Protein AF-A0A8E2F0A9-F1 (afdb_monomer)

Secondary structure (DSSP, 8-state):
--S--SHHHHHHHHHHTSS-HHHHHHHHHHHHHHHT-STTEEEEEEE-SBTTTBSS--EEEEEEEEETTTTEEEEEEEEEEE-TT--HHHHHHHHHHHHHHHHHHHHHHTBSEEEEEEEETTEEEEEEEETTEEEESSSSSSSS-GGGPEETTSGGGHHHHHHHHHHHHS---B--SSS------------------------------S-------EEETTTTEEEEEETTEEEEEEE-

Organism: NCBI:txid574774

Foldseek 3Di:
DFLQDDPVLVVLLVQLLDQDQVSLLVSVQVSCCVLVVDPQKDKDAFAALDCPPCRPDTFRIFIWGQDPPPRDIDTLETEHEEGQPQDLVSQVVRVVVRLVSFVVNCVPPQWQWHKYWYYYRQWIWIFICGPSFTATQFADGDGSDPNRTHGNGDPSVVSVSVRSVVSVQDGTDHPPPDDDPPDGDDDDDDDDDDDDDDDDDDDDDDDDDADDPPNGWDADPVQCWIFDDDPRDRDDTDHD

pLDDT: mean 80.16, std 22.56, range [23.67, 98.56]

Structure (mmCIF, N/CA/C/O backbone):
data_AF-A0A8E2F0A9-F1
#
_entry.id   AF-A0A8E2F0A9-F1
#
loop_
_atom_site.group_PDB
_atom_site.id
_atom_site.type_symbol
_atom_site.label_atom_id
_atom_site.label_alt_id
_atom_site.label_comp_id
_atom_site.label_asym_id
_atom_site.label_entity_id
_atom_site.label_seq_id
_atom_site.pdbx_PDB_ins_code
_atom_site.Cartn_x
_atom_site.Cartn_y
_atom_site.Cartn_z
_atom_site.occupancy
_atom_site.B_iso_or_equiv
_atom_site.auth_seq_id
_atom_site.auth_comp_id
_atom_site.auth_asym_id
_atom_site.auth_atom_id
_atom_site.pdbx_PDB_model_num
ATOM 1 N N . MET A 1 1 ? -5.415 -0.088 -17.148 1.00 87.38 1 MET A N 1
ATOM 2 C CA . MET A 1 1 ? -5.134 1.349 -17.403 1.00 87.38 1 MET A CA 1
ATOM 3 C C . MET A 1 1 ? -3.904 1.734 -16.588 1.00 87.38 1 MET A C 1
ATOM 5 O O . MET A 1 1 ? -3.782 1.223 -15.485 1.00 87.38 1 MET A O 1
ATOM 9 N N . SER A 1 2 ? -2.996 2.554 -17.127 1.00 95.62 2 SER A N 1
ATOM 10 C CA . SER A 1 2 ? -1.796 3.024 -16.405 1.00 95.62 2 SER A CA 1
ATOM 11 C C . SER A 1 2 ? -2.174 3.998 -15.276 1.00 95.62 2 SER A C 1
ATOM 13 O O . SER A 1 2 ? -3.157 4.727 -15.413 1.00 95.62 2 SER A O 1
ATOM 15 N N . LEU A 1 3 ? -1.397 4.039 -14.184 1.00 96.75 3 LEU A N 1
ATOM 16 C CA . LEU A 1 3 ? -1.522 5.081 -13.146 1.00 96.75 3 LEU A CA 1
ATOM 17 C C . LEU A 1 3 ? -0.874 6.409 -13.583 1.00 96.75 3 LEU A C 1
ATOM 19 O O . LEU A 1 3 ? -1.100 7.454 -12.961 1.00 96.75 3 LEU A O 1
ATOM 23 N N . ILE A 1 4 ? -0.072 6.372 -14.650 1.00 97.25 4 ILE A N 1
ATOM 24 C CA . ILE A 1 4 ? 0.665 7.501 -15.215 1.00 97.25 4 ILE A CA 1
ATOM 25 C C . ILE A 1 4 ? -0.212 8.187 -16.265 1.00 97.25 4 ILE A C 1
ATOM 27 O O . ILE A 1 4 ? -0.181 7.858 -17.446 1.00 97.25 4 ILE A O 1
ATOM 31 N N . THR A 1 5 ? -1.058 9.111 -15.813 1.00 95.94 5 THR A N 1
ATOM 32 C CA . THR A 1 5 ? -2.088 9.747 -16.655 1.00 95.94 5 THR A CA 1
ATOM 33 C C . THR A 1 5 ? -1.828 11.222 -16.956 1.00 95.94 5 THR A C 1
ATOM 35 O O . THR A 1 5 ? -2.617 11.843 -17.660 1.00 95.94 5 THR A O 1
ATOM 38 N N . ASP A 1 6 ? -0.765 11.808 -16.402 1.00 95.50 6 ASP A N 1
ATOM 39 C CA . ASP A 1 6 ? -0.405 13.215 -16.591 1.00 95.50 6 ASP A CA 1
ATOM 40 C C . ASP A 1 6 ? 1.122 13.413 -16.592 1.00 95.50 6 ASP A C 1
ATOM 42 O O . ASP A 1 6 ? 1.888 12.519 -16.218 1.00 95.50 6 ASP A O 1
ATOM 46 N N . ASN A 1 7 ? 1.565 14.598 -17.024 1.00 97.12 7 ASN A N 1
ATOM 47 C CA . ASN A 1 7 ? 2.987 14.918 -17.181 1.00 97.12 7 ASN A CA 1
ATOM 48 C C . ASN A 1 7 ? 3.763 14.876 -15.858 1.00 97.12 7 ASN A C 1
ATOM 50 O O . ASN A 1 7 ? 4.930 14.489 -15.855 1.00 97.12 7 ASN A O 1
ATOM 54 N N . LEU A 1 8 ? 3.135 15.249 -14.739 1.00 96.31 8 LEU A N 1
ATOM 55 C CA . LEU A 1 8 ? 3.800 15.250 -13.437 1.00 96.31 8 LEU A CA 1
ATOM 56 C C . LEU A 1 8 ? 4.025 13.815 -12.948 1.00 96.31 8 LEU A C 1
ATOM 58 O O . LEU A 1 8 ? 5.127 13.479 -12.519 1.00 96.31 8 LEU A O 1
ATOM 62 N N . ARG A 1 9 ? 3.030 12.932 -13.091 1.00 96.50 9 ARG A N 1
ATOM 63 C CA . ARG A 1 9 ? 3.202 11.498 -12.802 1.00 96.50 9 ARG A CA 1
ATOM 64 C C . ARG A 1 9 ? 4.246 10.861 -13.701 1.00 96.50 9 ARG A C 1
ATOM 66 O O . ARG A 1 9 ? 5.008 10.030 -13.220 1.00 96.50 9 ARG A O 1
ATOM 73 N N . GLN A 1 10 ? 4.301 11.248 -14.976 1.00 97.31 10 GLN A N 1
ATOM 74 C CA . GLN A 1 10 ? 5.319 10.743 -15.896 1.00 97.31 10 GLN A CA 1
ATOM 75 C C . GLN A 1 10 ? 6.723 11.170 -15.461 1.00 97.31 10 GLN A C 1
ATOM 77 O O . GLN A 1 10 ? 7.636 10.346 -15.467 1.00 97.31 10 GLN A O 1
ATOM 82 N N . GLN A 1 11 ? 6.895 12.428 -15.047 1.00 96.56 11 GLN A N 1
ATOM 83 C CA . GLN A 1 11 ? 8.168 12.916 -14.525 1.00 96.56 11 GLN A CA 1
ATOM 84 C C . GLN A 1 11 ? 8.584 12.146 -13.263 1.00 96.56 11 GLN A C 1
ATOM 86 O O . GLN A 1 11 ? 9.683 11.597 -13.226 1.00 96.56 11 GLN A O 1
ATOM 91 N N . LEU A 1 12 ? 7.695 12.038 -12.270 1.00 96.62 12 LEU A N 1
ATOM 92 C CA . LEU A 1 12 ? 7.980 11.322 -11.020 1.00 96.62 12 LEU A CA 1
ATOM 93 C C . LEU A 1 12 ? 8.244 9.829 -11.250 1.00 96.62 12 LEU A C 1
ATOM 95 O O . LEU A 1 12 ? 9.105 9.252 -10.593 1.00 96.62 12 LEU A O 1
ATOM 99 N N . TYR A 1 13 ? 7.542 9.201 -12.197 1.00 96.94 13 TYR A N 1
ATOM 100 C CA . TYR A 1 13 ? 7.817 7.824 -12.602 1.00 96.94 13 TYR A CA 1
ATOM 101 C C . TYR A 1 13 ? 9.230 7.697 -13.178 1.00 96.94 13 TYR A C 1
ATOM 103 O O . TYR A 1 13 ? 9.984 6.830 -12.750 1.00 96.94 13 TYR A O 1
ATOM 111 N N . ASN A 1 14 ? 9.622 8.585 -14.096 1.00 95.38 14 ASN A N 1
ATOM 112 C CA . ASN A 1 14 ? 10.963 8.569 -14.687 1.00 95.38 14 ASN A CA 1
ATOM 113 C C . ASN A 1 14 ? 12.060 8.759 -13.625 1.00 95.38 14 ASN A C 1
ATOM 115 O O . ASN A 1 14 ? 13.096 8.099 -13.689 1.00 95.38 14 ASN A O 1
ATOM 119 N N . GLU A 1 15 ? 11.823 9.615 -12.627 1.00 94.12 15 GLU A N 1
ATOM 120 C CA . GLU A 1 15 ? 12.715 9.776 -11.473 1.00 94.12 15 GLU A CA 1
ATOM 121 C C . GLU A 1 15 ? 12.756 8.503 -10.611 1.00 94.12 15 GLU A C 1
ATOM 123 O O . GLU A 1 15 ? 13.834 8.058 -10.220 1.00 94.12 15 GLU A O 1
ATOM 128 N N . ALA A 1 16 ? 11.612 7.868 -10.354 1.00 93.50 16 ALA A N 1
ATOM 129 C CA . ALA A 1 16 ? 11.508 6.644 -9.556 1.00 93.50 16 ALA A CA 1
ATOM 130 C C . ALA A 1 16 ? 12.099 5.396 -10.229 1.00 93.50 16 ALA A C 1
ATOM 132 O O . ALA A 1 16 ? 12.475 4.457 -9.527 1.00 93.50 16 ALA A O 1
ATOM 133 N N . VAL A 1 17 ? 12.211 5.382 -11.561 1.00 91.94 17 VAL A N 1
ATOM 134 C CA . VAL A 1 17 ? 12.948 4.345 -12.308 1.00 91.94 17 VAL A CA 1
ATOM 135 C C . VAL A 1 17 ? 14.456 4.402 -12.009 1.00 91.94 17 VAL A C 1
ATOM 137 O O . VAL A 1 17 ? 15.158 3.406 -12.198 1.00 91.94 17 VAL A O 1
ATOM 140 N N . SER A 1 18 ? 14.969 5.527 -11.493 1.00 82.56 18 SER A N 1
ATOM 141 C CA . SER A 1 18 ? 16.355 5.624 -11.022 1.00 82.56 18 SER A CA 1
ATOM 142 C C . SER A 1 18 ? 16.635 4.725 -9.800 1.00 82.56 18 SER A C 1
ATOM 144 O O . SER A 1 18 ? 15.743 4.116 -9.210 1.00 82.56 18 SER A O 1
ATOM 146 N N . ASN A 1 19 ? 17.905 4.631 -9.392 1.00 75.00 19 ASN A N 1
ATOM 147 C CA . ASN A 1 19 ? 18.343 3.738 -8.307 1.00 75.00 19 ASN A CA 1
ATOM 148 C C . ASN A 1 19 ? 18.088 4.294 -6.895 1.00 75.00 19 ASN A C 1
ATOM 150 O O . ASN A 1 19 ? 18.536 3.692 -5.915 1.00 75.00 19 ASN A O 1
ATOM 154 N N . TYR A 1 20 ? 17.418 5.439 -6.771 1.00 84.81 20 TYR A N 1
ATOM 155 C CA . TYR A 1 20 ? 17.256 6.122 -5.496 1.00 84.81 20 TYR A CA 1
ATOM 156 C C . TYR A 1 20 ? 15.913 5.807 -4.837 1.00 84.81 20 TYR A C 1
ATOM 158 O O . TYR A 1 20 ? 14.850 6.118 -5.364 1.00 84.81 20 TYR A O 1
ATOM 166 N N . GLU A 1 21 ? 15.967 5.261 -3.624 1.00 85.19 21 GLU A N 1
ATOM 167 C CA . GLU A 1 21 ? 14.782 4.905 -2.832 1.00 85.19 21 GLU A CA 1
ATOM 168 C C . GLU A 1 21 ? 13.857 6.101 -2.565 1.00 85.19 21 GLU A C 1
ATOM 170 O O . GLU A 1 21 ? 12.638 5.996 -2.689 1.00 85.19 21 GLU A O 1
ATOM 175 N N . HIS A 1 22 ? 14.435 7.275 -2.287 1.00 88.75 22 HIS A N 1
ATOM 176 C CA . HIS A 1 22 ? 13.663 8.494 -2.047 1.00 88.75 22 HIS A CA 1
ATOM 177 C C . HIS A 1 22 ? 12.851 8.937 -3.273 1.00 88.75 22 HIS A C 1
ATOM 179 O O . HIS A 1 22 ? 11.792 9.548 -3.110 1.00 88.75 22 HIS A O 1
ATOM 185 N N . ALA A 1 23 ? 13.313 8.626 -4.490 1.00 92.69 23 ALA A N 1
ATOM 186 C CA . ALA A 1 23 ? 12.583 8.933 -5.715 1.00 92.69 23 ALA A CA 1
ATOM 187 C C . ALA A 1 23 ? 11.348 8.029 -5.843 1.00 92.69 23 ALA A C 1
ATOM 189 O O . ALA A 1 23 ? 10.244 8.522 -6.075 1.00 92.69 23 ALA A O 1
ATOM 190 N N . SER A 1 24 ? 11.501 6.727 -5.575 1.00 93.62 24 SER A N 1
ATOM 191 C CA . SER A 1 24 ? 10.379 5.780 -5.523 1.00 93.62 24 SER A CA 1
ATOM 192 C C . SER A 1 24 ? 9.357 6.162 -4.445 1.00 93.62 24 SER A C 1
ATOM 194 O O . SER A 1 24 ? 8.158 6.206 -4.721 1.00 93.62 24 SER A O 1
ATOM 196 N N . LEU A 1 25 ? 9.814 6.529 -3.243 1.00 94.25 25 LEU A N 1
ATOM 197 C CA . LEU A 1 25 ? 8.940 7.002 -2.163 1.00 94.25 25 LEU A CA 1
ATOM 198 C C . LEU A 1 25 ? 8.181 8.279 -2.540 1.00 94.25 25 LEU A C 1
ATOM 200 O O . LEU A 1 25 ? 6.991 8.398 -2.241 1.00 94.25 25 LEU A O 1
ATOM 204 N N . SER A 1 26 ? 8.844 9.232 -3.200 1.00 94.75 26 SER A N 1
ATOM 205 C CA . SER A 1 26 ? 8.216 10.484 -3.642 1.00 94.75 26 SER A CA 1
ATOM 206 C C . SER A 1 26 ? 7.141 10.228 -4.698 1.00 94.75 26 SER A C 1
ATOM 208 O O . SER A 1 26 ? 6.040 10.775 -4.600 1.00 94.75 26 SER A O 1
ATOM 210 N N . PHE A 1 27 ? 7.423 9.337 -5.653 1.00 96.88 27 PHE A N 1
ATOM 211 C CA . PHE A 1 27 ? 6.452 8.883 -6.645 1.00 96.88 27 PHE A CA 1
ATOM 212 C C . PHE A 1 27 ? 5.213 8.261 -5.986 1.00 96.88 27 PHE A C 1
ATOM 214 O O . PHE A 1 27 ? 4.099 8.729 -6.225 1.00 96.88 27 PHE A O 1
ATOM 221 N N . TRP A 1 28 ? 5.385 7.274 -5.101 1.00 97.50 28 TRP A N 1
ATOM 222 C CA . TRP A 1 28 ? 4.249 6.624 -4.436 1.00 97.50 28 TRP A CA 1
ATOM 223 C C . TRP A 1 28 ? 3.480 7.561 -3.508 1.00 97.50 28 TRP A C 1
ATOM 225 O O . TRP A 1 28 ? 2.252 7.546 -3.517 1.00 97.50 28 TRP A O 1
ATOM 235 N N . THR A 1 29 ? 4.172 8.450 -2.792 1.00 97.00 29 THR A N 1
ATOM 236 C CA . THR A 1 29 ? 3.530 9.501 -1.984 1.00 97.00 29 THR A CA 1
ATOM 237 C C . THR A 1 29 ? 2.605 10.367 -2.843 1.00 97.00 29 THR A C 1
ATOM 239 O O . THR A 1 29 ? 1.473 10.657 -2.448 1.00 97.00 29 THR A O 1
ATOM 242 N N . TYR A 1 30 ? 3.052 10.755 -4.042 1.00 97.06 30 TYR A N 1
ATOM 243 C CA . TYR A 1 30 ? 2.222 11.517 -4.971 1.00 97.06 30 TYR A CA 1
ATOM 244 C C . TYR A 1 30 ? 1.029 10.701 -5.486 1.00 97.06 30 TYR A C 1
ATOM 246 O O . TYR A 1 30 ? -0.091 11.212 -5.512 1.00 97.06 30 TYR A O 1
ATOM 254 N N . ILE A 1 31 ? 1.236 9.429 -5.844 1.00 98.00 31 ILE A N 1
ATOM 255 C CA . ILE A 1 31 ? 0.144 8.531 -6.250 1.00 98.00 31 ILE A CA 1
ATOM 256 C C . ILE A 1 31 ? -0.909 8.422 -5.139 1.00 98.00 31 ILE A C 1
ATOM 258 O O . ILE A 1 31 ? -2.096 8.586 -5.418 1.00 98.00 31 ILE A O 1
ATOM 262 N N . PHE A 1 32 ? -0.518 8.237 -3.877 1.00 97.94 32 PHE A N 1
ATOM 263 C CA . PHE A 1 32 ? -1.483 8.182 -2.775 1.00 97.94 32 PHE A CA 1
ATOM 264 C C . PHE A 1 32 ? -2.248 9.491 -2.608 1.00 97.94 32 PHE A C 1
ATOM 266 O O . PHE A 1 32 ? -3.467 9.462 -2.471 1.00 97.94 32 PHE A O 1
ATOM 273 N N . LYS A 1 33 ? -1.573 10.639 -2.718 1.00 96.25 33 LYS A N 1
ATOM 274 C CA . LYS A 1 33 ? -2.238 11.950 -2.679 1.00 96.25 33 LYS A CA 1
ATOM 275 C C . LYS A 1 33 ? -3.317 12.098 -3.759 1.00 96.25 33 LYS A C 1
ATOM 277 O O . LYS A 1 33 ? -4.333 12.742 -3.524 1.00 96.25 33 LYS A O 1
ATOM 282 N N . VAL A 1 34 ? -3.095 11.529 -4.942 1.00 96.31 34 VAL A N 1
ATOM 283 C CA . VAL A 1 34 ? -4.069 11.551 -6.041 1.00 96.31 34 VAL A CA 1
ATOM 284 C C . VAL A 1 34 ? -5.244 10.610 -5.774 1.00 96.31 34 VAL A C 1
ATOM 286 O O . VAL A 1 34 ? -6.390 10.995 -5.983 1.00 96.31 34 VAL A O 1
ATOM 289 N N . TYR A 1 35 ? -4.978 9.368 -5.368 1.00 96.88 35 TYR A N 1
ATOM 290 C CA . TYR A 1 35 ? -6.018 8.334 -5.260 1.00 96.88 35 TYR A CA 1
ATOM 291 C C . TYR A 1 35 ? -6.829 8.403 -3.957 1.00 96.88 35 TYR A C 1
ATOM 293 O O . TYR A 1 35 ? -7.969 7.927 -3.921 1.00 96.88 35 TYR A O 1
ATOM 301 N N . PHE A 1 36 ? -6.260 9.033 -2.930 1.00 97.06 36 PHE A N 1
ATOM 302 C CA . PHE A 1 36 ? -6.875 9.340 -1.639 1.00 97.06 36 PHE A CA 1
ATOM 303 C C . PHE A 1 36 ? -6.961 10.865 -1.456 1.00 97.06 36 PHE A C 1
ATOM 305 O O . PHE A 1 36 ? -6.477 11.422 -0.474 1.00 97.06 36 PHE A O 1
ATOM 312 N N . SER A 1 37 ? -7.501 11.552 -2.466 1.00 96.62 37 SER A N 1
ATOM 313 C CA . SER A 1 37 ? -7.583 13.019 -2.515 1.00 96.62 37 SER A CA 1
ATOM 314 C C . SER A 1 37 ? -8.713 13.615 -1.672 1.00 96.62 37 SER A C 1
ATOM 316 O O . SER A 1 37 ? -8.780 14.833 -1.497 1.00 96.62 37 SER A O 1
ATOM 318 N N . GLU A 1 38 ? -9.645 12.782 -1.210 1.00 96.00 38 GLU A N 1
ATOM 319 C CA . GLU A 1 38 ? -10.770 13.220 -0.398 1.00 96.00 38 GLU A CA 1
ATOM 320 C C . GLU A 1 38 ? -10.267 13.798 0.936 1.00 96.00 38 GLU A C 1
ATOM 322 O O . GLU A 1 38 ? -9.314 13.301 1.529 1.00 96.00 38 GLU A O 1
ATOM 327 N N . THR A 1 39 ? -10.915 14.853 1.436 1.00 93.44 39 THR A N 1
ATOM 328 C CA . THR A 1 39 ? -10.411 15.663 2.566 1.00 93.44 39 THR A CA 1
ATOM 329 C C . THR A 1 39 ? -10.316 14.920 3.898 1.00 93.44 39 THR A C 1
ATOM 331 O O . THR A 1 39 ? -9.682 15.410 4.829 1.00 93.44 39 THR A O 1
ATOM 334 N N . TYR A 1 40 ? -10.959 13.759 4.002 1.00 94.00 40 TYR A N 1
ATOM 335 C CA . TYR A 1 40 ? -10.917 12.899 5.178 1.00 94.00 40 TYR A CA 1
ATOM 336 C C . TYR A 1 40 ? -9.820 11.833 5.097 1.00 94.00 40 TYR A C 1
ATOM 338 O O . TYR A 1 40 ? -9.623 11.130 6.086 1.00 94.00 40 TYR A O 1
ATOM 346 N N . PHE A 1 41 ? -9.099 11.722 3.975 1.00 96.94 41 PHE A N 1
ATOM 347 C CA . PHE A 1 41 ? -7.883 10.925 3.863 1.00 96.94 41 PHE A CA 1
ATOM 348 C C . PHE A 1 41 ? -6.637 11.797 3.983 1.00 96.94 41 PHE A C 1
ATOM 350 O O . PHE A 1 41 ? -6.606 12.953 3.563 1.00 96.94 41 PHE A O 1
ATOM 357 N N . PHE A 1 42 ? -5.573 11.222 4.534 1.00 95.50 42 PHE A N 1
ATOM 358 C CA . PHE A 1 42 ? -4.254 11.841 4.527 1.00 95.50 42 PHE A CA 1
ATOM 359 C C . PHE A 1 42 ? -3.152 10.790 4.629 1.00 95.50 42 PHE A C 1
ATOM 361 O O . PHE A 1 42 ? -3.380 9.668 5.079 1.00 95.50 42 PHE A O 1
ATOM 368 N N . TYR A 1 43 ? -1.952 11.158 4.188 1.00 96.25 43 TYR A N 1
ATOM 369 C CA . TYR A 1 43 ? -0.785 10.287 4.175 1.00 96.25 43 TYR A CA 1
ATOM 370 C C . TYR A 1 43 ? 0.260 10.798 5.167 1.00 96.25 43 TYR A C 1
ATOM 372 O O . TYR A 1 43 ? 0.769 11.909 5.010 1.00 96.25 43 TYR A O 1
ATOM 380 N N . ASP A 1 44 ? 0.582 9.979 6.166 1.00 94.94 44 ASP A N 1
ATOM 381 C CA . ASP A 1 44 ? 1.645 10.248 7.134 1.00 94.94 44 ASP A CA 1
ATOM 382 C C . ASP A 1 44 ? 2.876 9.404 6.782 1.00 94.94 44 ASP A C 1
ATOM 384 O O . ASP A 1 44 ? 2.759 8.204 6.538 1.00 94.94 44 ASP A O 1
ATOM 388 N N . ARG A 1 45 ? 4.066 10.005 6.814 1.00 94.25 45 ARG A N 1
ATOM 389 C CA . ARG A 1 45 ? 5.343 9.284 6.696 1.00 94.25 45 ARG A CA 1
ATOM 390 C C . ARG A 1 45 ? 5.965 9.049 8.060 1.00 94.25 45 ARG A C 1
ATOM 392 O O . ARG A 1 45 ? 5.776 9.869 8.960 1.00 94.25 45 ARG A O 1
ATOM 399 N N . GLU A 1 46 ? 6.737 7.969 8.172 1.00 91.50 46 GLU A N 1
ATOM 400 C CA . GLU A 1 46 ? 7.633 7.721 9.309 1.00 91.50 46 GLU A CA 1
ATOM 401 C C . GLU A 1 46 ? 6.892 7.813 10.652 1.00 91.50 46 GLU A C 1
ATOM 403 O O . GLU A 1 46 ? 7.288 8.519 11.586 1.00 91.50 46 GLU A O 1
ATOM 408 N N . LYS A 1 47 ? 5.769 7.095 10.743 1.00 91.62 47 LYS A N 1
ATOM 409 C CA . LYS A 1 47 ? 4.974 6.942 11.967 1.00 91.62 47 LYS A CA 1
ATOM 410 C C . LYS A 1 47 ? 5.065 5.513 12.492 1.00 91.62 47 LYS A C 1
ATOM 412 O O . LYS A 1 47 ? 5.321 4.603 11.705 1.00 91.62 47 LYS A O 1
ATOM 417 N N . PRO A 1 48 ? 4.891 5.295 13.803 1.00 86.94 48 PRO A N 1
ATOM 418 C CA . PRO A 1 48 ? 4.779 3.943 14.321 1.00 86.94 48 PRO A CA 1
ATOM 419 C C . PRO A 1 48 ? 3.486 3.281 13.858 1.00 86.94 48 PRO A C 1
ATOM 421 O O . PRO A 1 48 ? 2.457 3.943 13.709 1.00 86.94 48 PRO A O 1
ATOM 424 N N . ALA A 1 49 ? 3.536 1.960 13.676 1.00 81.69 49 ALA A N 1
ATOM 425 C CA . ALA A 1 49 ? 2.343 1.159 13.405 1.00 81.69 49 ALA A CA 1
ATOM 426 C C . ALA A 1 49 ? 1.382 1.153 14.610 1.00 81.69 49 ALA A C 1
ATOM 428 O O . ALA A 1 49 ? 0.164 1.111 14.444 1.00 81.69 49 ALA A O 1
ATOM 429 N N . SER A 1 50 ? 1.922 1.250 15.829 1.00 85.06 50 SER A N 1
ATOM 430 C CA . SER A 1 50 ? 1.172 1.497 17.061 1.00 85.06 50 SER A CA 1
ATOM 431 C C . SER A 1 50 ? 2.017 2.325 18.026 1.00 85.06 50 SER A C 1
ATOM 433 O O . SER A 1 50 ? 3.092 1.897 18.424 1.00 85.06 50 SER A O 1
ATOM 435 N N . GLU A 1 51 ? 1.503 3.479 18.455 1.00 82.25 51 GLU A N 1
ATOM 436 C CA . GLU A 1 51 ? 2.149 4.320 19.479 1.00 82.25 51 GLU A CA 1
ATO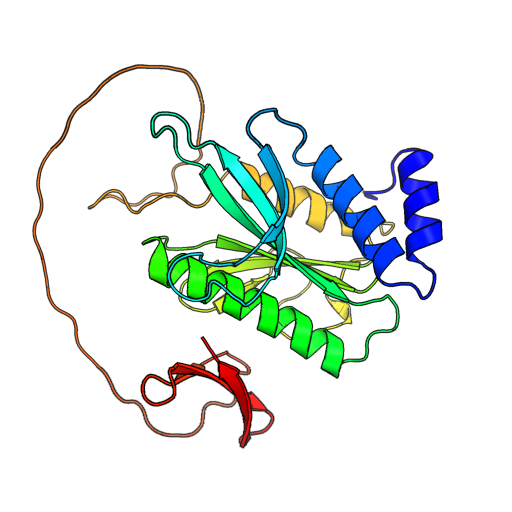M 437 C C . GLU A 1 51 ? 2.231 3.619 20.849 1.00 82.25 51 GLU A C 1
ATOM 439 O O . GLU A 1 51 ? 3.028 4.004 21.698 1.00 82.25 51 GLU A O 1
ATOM 444 N N . GLN A 1 52 ? 1.381 2.619 21.099 1.00 79.94 52 GLN A N 1
ATOM 445 C CA . GLN A 1 52 ? 1.307 1.923 22.383 1.00 79.94 52 GLN A CA 1
ATOM 446 C C . GLN A 1 52 ? 2.198 0.684 22.430 1.00 79.94 52 GLN A C 1
ATOM 448 O O . GLN A 1 52 ? 2.863 0.465 23.438 1.00 79.94 52 GLN A O 1
ATOM 453 N N . ALA A 1 53 ? 2.183 -0.131 21.373 1.00 77.00 53 ALA A N 1
ATOM 454 C CA . ALA A 1 53 ? 2.913 -1.396 21.364 1.00 77.00 53 ALA A CA 1
ATOM 455 C C . ALA A 1 53 ? 4.345 -1.254 20.853 1.00 77.00 53 ALA A C 1
ATOM 457 O O . ALA A 1 53 ? 5.244 -1.840 21.442 1.00 77.00 53 ALA A O 1
ATOM 458 N N . ASP A 1 54 ? 4.559 -0.447 19.811 1.00 78.25 54 ASP A N 1
ATOM 459 C CA . ASP A 1 54 ? 5.873 -0.296 19.185 1.00 78.25 54 ASP A CA 1
ATOM 460 C C . ASP A 1 54 ? 6.128 1.170 18.786 1.00 78.25 54 ASP A C 1
ATOM 462 O O . ASP A 1 54 ? 6.081 1.550 17.608 1.00 78.25 54 ASP A O 1
ATOM 466 N N . PRO A 1 55 ? 6.378 2.045 19.779 1.00 82.75 55 PRO A N 1
ATOM 467 C CA . PRO A 1 55 ? 6.575 3.472 19.557 1.00 82.75 55 PRO A CA 1
ATOM 468 C C . PRO A 1 55 ? 7.923 3.815 18.920 1.00 82.75 55 PRO A C 1
ATOM 470 O O . PRO A 1 55 ? 8.194 5.003 18.728 1.00 82.75 55 PRO A O 1
ATOM 473 N N . LEU A 1 56 ? 8.790 2.850 18.585 1.00 83.00 56 LEU A N 1
ATOM 474 C CA . LEU A 1 56 ? 10.116 3.099 17.991 1.00 83.00 56 LEU A CA 1
ATOM 475 C C . LEU A 1 56 ? 10.224 2.626 16.546 1.00 83.00 56 LEU A C 1
ATOM 477 O O . LEU A 1 56 ? 10.851 3.318 15.739 1.00 83.00 56 LEU A O 1
ATOM 481 N N . ARG A 1 57 ? 9.582 1.516 16.182 1.00 84.69 57 ARG A N 1
ATOM 482 C CA . ARG A 1 57 ? 9.507 1.111 14.781 1.00 84.69 57 ARG A CA 1
ATOM 483 C C . ARG A 1 57 ? 8.703 2.125 13.988 1.00 84.69 57 ARG A C 1
ATOM 485 O O . ARG A 1 57 ? 7.730 2.699 14.475 1.00 84.69 57 ARG A O 1
ATOM 492 N N . ARG A 1 58 ? 9.134 2.396 12.763 1.00 91.56 58 ARG A N 1
ATOM 493 C CA . ARG A 1 58 ? 8.461 3.308 11.839 1.00 91.56 58 ARG A CA 1
ATOM 494 C C . ARG A 1 58 ? 8.173 2.560 10.554 1.00 91.56 58 ARG A C 1
ATOM 496 O O . ARG A 1 58 ? 9.035 1.821 10.093 1.00 91.56 58 ARG A O 1
ATOM 503 N N . VAL A 1 59 ? 6.979 2.771 10.018 1.00 95.00 59 VAL A N 1
ATOM 504 C CA . VAL A 1 59 ? 6.647 2.381 8.644 1.00 95.00 59 VAL A CA 1
ATOM 505 C C . VAL A 1 59 ? 7.086 3.488 7.688 1.00 95.00 59 VAL A C 1
ATOM 507 O O . VAL A 1 59 ? 7.123 4.663 8.088 1.00 95.00 59 VAL A O 1
ATOM 510 N N . ASP A 1 60 ? 7.353 3.155 6.426 1.00 95.94 60 ASP A N 1
ATOM 511 C CA . ASP A 1 60 ? 7.701 4.170 5.418 1.00 95.94 60 ASP A CA 1
ATOM 512 C C . ASP A 1 60 ? 6.564 5.185 5.209 1.00 95.94 60 ASP A C 1
ATOM 514 O O . ASP A 1 60 ? 6.790 6.397 5.059 1.00 95.94 60 ASP A O 1
ATOM 518 N N . GLY A 1 61 ? 5.317 4.714 5.276 1.00 96.81 61 GLY A N 1
ATOM 519 C CA . GLY A 1 61 ? 4.158 5.580 5.424 1.00 96.81 61 GLY A CA 1
ATOM 520 C C . GLY A 1 61 ? 2.853 4.856 5.718 1.00 96.81 61 GLY A C 1
ATOM 521 O O . GLY A 1 61 ? 2.775 3.634 5.795 1.00 96.81 61 GLY A O 1
ATOM 522 N N . GLN A 1 62 ? 1.798 5.638 5.896 1.00 97.50 62 GLN A N 1
ATOM 523 C CA . GLN A 1 62 ? 0.456 5.139 6.156 1.00 97.50 62 GLN A CA 1
ATOM 524 C C . GLN A 1 62 ? -0.587 6.082 5.563 1.00 97.50 62 GLN A C 1
ATOM 526 O O . GLN A 1 62 ? -0.514 7.300 5.739 1.00 97.50 62 GLN A O 1
ATOM 531 N N . VAL A 1 63 ? -1.582 5.515 4.885 1.00 98.00 63 VAL A N 1
ATOM 532 C CA . VAL A 1 63 ? -2.808 6.238 4.536 1.00 98.00 63 VAL A CA 1
ATOM 533 C C . VAL A 1 63 ? -3.756 6.105 5.712 1.00 98.00 63 VAL A C 1
ATOM 535 O O . VAL A 1 63 ? -4.034 5.001 6.185 1.00 98.00 63 VAL A O 1
ATOM 538 N N . LYS A 1 64 ? -4.265 7.234 6.182 1.00 96.75 64 LYS A N 1
ATOM 539 C CA . LYS A 1 64 ? -5.211 7.323 7.286 1.00 96.75 64 LYS A CA 1
ATOM 540 C C . LYS A 1 64 ? -6.499 7.947 6.814 1.00 96.75 64 LYS A C 1
ATOM 542 O O . LYS A 1 64 ? -6.520 8.665 5.817 1.00 96.75 64 LYS A O 1
ATOM 547 N N . TYR A 1 65 ? -7.556 7.681 7.561 1.00 95.31 65 TYR A N 1
ATOM 548 C CA . TYR A 1 65 ? -8.854 8.271 7.319 1.00 95.31 65 TYR A CA 1
ATOM 549 C C . TYR A 1 65 ? -9.509 8.719 8.621 1.00 95.31 65 TYR A C 1
ATOM 551 O O . TYR A 1 65 ? -9.286 8.129 9.684 1.00 95.31 65 TYR A O 1
ATOM 559 N N . PHE A 1 66 ? -10.300 9.780 8.534 1.00 93.94 66 PHE A N 1
ATOM 560 C CA . PHE A 1 66 ? -11.168 10.222 9.612 1.00 93.94 66 PHE A CA 1
ATOM 561 C C . PHE A 1 66 ? -12.468 9.409 9.584 1.00 93.94 66 PHE A C 1
ATOM 563 O O . PHE A 1 66 ? -13.198 9.429 8.595 1.00 93.94 66 PHE A O 1
ATOM 570 N N . GLU A 1 67 ? -12.735 8.665 10.654 1.00 88.38 67 GLU A N 1
ATOM 571 C CA . GLU A 1 67 ? -13.935 7.843 10.804 1.00 88.38 67 GLU A CA 1
ATOM 572 C C . GLU A 1 67 ? -15.128 8.743 11.151 1.00 88.38 67 GLU A C 1
ATOM 574 O O . GLU A 1 67 ? -15.148 9.436 12.175 1.00 88.38 67 GLU A O 1
ATOM 579 N N . GLU A 1 68 ? -16.129 8.740 10.271 1.00 81.12 68 GLU A N 1
ATOM 580 C CA . GLU A 1 68 ? -17.339 9.535 10.446 1.00 81.12 68 GLU A CA 1
ATOM 581 C C . GLU A 1 68 ? -18.064 9.145 11.745 1.00 81.12 68 GLU A C 1
ATOM 583 O O . GLU A 1 68 ? -18.191 7.973 12.094 1.00 81.12 68 GLU A O 1
ATOM 588 N N . GLY A 1 69 ? -18.518 10.146 12.500 1.00 82.94 69 GLY A N 1
ATOM 589 C CA . GLY A 1 69 ? -19.281 9.948 13.736 1.00 82.94 69 GLY A CA 1
ATOM 590 C C . GLY A 1 69 ? -18.468 9.560 14.978 1.00 82.94 69 GLY A C 1
ATOM 591 O O . GLY A 1 69 ? -19.002 9.664 16.082 1.00 82.94 69 GLY A O 1
ATOM 592 N N . SER A 1 70 ? -17.192 9.172 14.853 1.00 80.19 70 SER A N 1
ATOM 593 C CA . SER A 1 70 ? -16.367 8.772 16.008 1.00 80.19 70 SER A CA 1
ATOM 594 C C . SER A 1 70 ? -15.307 9.798 16.424 1.00 80.19 70 SER A C 1
ATOM 596 O O . SER A 1 70 ? -14.700 9.640 17.485 1.00 80.19 70 SER A O 1
ATOM 598 N N . PHE A 1 71 ? -15.079 10.845 15.618 1.00 84.50 71 PHE A N 1
ATOM 599 C CA . PHE A 1 71 ? -13.969 11.802 15.768 1.00 84.50 71 PHE A CA 1
ATOM 600 C C . PHE A 1 71 ? -12.584 11.136 15.868 1.00 84.50 71 PHE A C 1
ATOM 602 O O . PHE A 1 71 ? -11.637 11.719 16.402 1.00 84.50 71 PHE A O 1
ATOM 609 N N . ARG A 1 72 ? -12.442 9.905 15.363 1.00 89.25 72 ARG A N 1
ATOM 610 C CA . ARG A 1 72 ? -11.184 9.153 15.396 1.00 89.25 72 ARG A CA 1
ATOM 611 C C . ARG A 1 72 ? -10.539 9.141 14.028 1.00 89.25 72 ARG A C 1
ATOM 613 O O . ARG A 1 72 ? -11.198 9.095 12.999 1.00 89.25 72 ARG A O 1
ATOM 620 N N . THR A 1 73 ? -9.215 9.119 14.033 1.00 91.75 73 THR A N 1
ATOM 621 C CA . THR A 1 73 ? -8.441 8.762 12.849 1.00 91.75 73 THR A CA 1
ATOM 622 C C . THR A 1 73 ? -8.028 7.300 12.948 1.00 91.75 73 THR A C 1
ATOM 624 O O . THR A 1 73 ? -7.550 6.869 14.000 1.00 91.75 73 THR A O 1
ATOM 627 N N . ARG A 1 74 ? -8.153 6.554 11.852 1.00 93.88 74 ARG A N 1
ATOM 628 C CA . ARG A 1 74 ? -7.658 5.176 11.734 1.00 93.88 74 ARG A CA 1
ATOM 629 C C . ARG A 1 74 ? -6.695 5.037 10.569 1.00 93.88 74 ARG A C 1
ATOM 631 O O . ARG A 1 74 ? -6.699 5.852 9.649 1.00 93.88 74 ARG A O 1
ATOM 638 N N . VAL A 1 75 ? -5.867 4.000 10.620 1.00 96.38 75 VAL A N 1
ATOM 639 C CA . VAL A 1 75 ? -5.041 3.602 9.482 1.00 96.38 75 VAL A CA 1
ATOM 640 C C . VAL A 1 75 ? -5.926 2.832 8.509 1.00 96.38 75 VAL A C 1
ATOM 642 O O . VAL A 1 75 ? -6.585 1.866 8.891 1.00 96.38 75 VAL A O 1
ATOM 645 N N . LEU A 1 76 ? -5.955 3.285 7.258 1.00 97.50 76 LEU A N 1
ATOM 646 C CA . LEU A 1 76 ? -6.551 2.554 6.147 1.00 97.50 76 LEU A CA 1
ATOM 647 C C . LEU A 1 76 ? -5.567 1.493 5.653 1.00 97.50 76 LEU A C 1
ATOM 649 O O . LEU A 1 76 ? -5.900 0.310 5.612 1.00 97.50 76 LEU A O 1
ATOM 653 N N . CYS A 1 77 ? -4.353 1.923 5.301 1.00 98.19 77 CYS A N 1
ATOM 654 C CA . CYS A 1 77 ? -3.302 1.030 4.844 1.00 98.19 77 CYS A CA 1
ATOM 655 C C . CYS A 1 77 ? -1.911 1.469 5.305 1.00 98.19 77 CYS A C 1
ATOM 657 O O . CYS A 1 77 ? -1.605 2.663 5.330 1.00 98.19 77 CYS A O 1
ATOM 659 N N . PHE A 1 78 ? -1.053 0.494 5.588 1.00 98.38 78 PHE A N 1
ATOM 660 C CA . PHE A 1 78 ? 0.386 0.713 5.732 1.00 98.38 78 PHE A CA 1
ATOM 661 C C . PHE A 1 78 ? 1.078 0.671 4.371 1.00 98.38 78 PHE A C 1
ATOM 663 O O . PHE A 1 78 ? 0.635 -0.036 3.467 1.00 98.38 78 PHE A O 1
ATOM 670 N N . HIS A 1 79 ? 2.154 1.430 4.223 1.00 98.25 79 HIS A N 1
ATOM 671 C CA . HIS A 1 79 ? 3.011 1.433 3.050 1.00 98.25 79 HIS A CA 1
ATOM 672 C C . HIS A 1 79 ? 4.445 1.139 3.481 1.00 98.25 79 HIS A C 1
ATOM 674 O O . HIS A 1 79 ? 4.995 1.879 4.291 1.00 98.25 79 HIS A O 1
ATOM 680 N N . GLU A 1 80 ? 5.022 0.087 2.908 1.00 97.50 80 GLU A N 1
ATOM 681 C CA . GLU A 1 80 ? 6.437 -0.264 3.041 1.00 97.50 80 GLU A CA 1
ATOM 682 C C . GLU A 1 80 ? 7.059 -0.326 1.644 1.00 97.50 80 GLU A C 1
ATOM 684 O O . GLU A 1 80 ? 6.445 -0.818 0.687 1.00 97.50 80 GLU A O 1
ATOM 689 N N . ALA A 1 81 ? 8.272 0.183 1.504 1.00 95.44 81 ALA A N 1
ATOM 690 C CA . ALA A 1 81 ? 8.915 0.422 0.228 1.00 95.44 81 ALA A CA 1
ATOM 691 C C . ALA A 1 81 ? 10.358 -0.084 0.204 1.00 95.44 81 ALA A C 1
ATOM 693 O O . ALA A 1 81 ? 11.080 -0.127 1.199 1.00 95.44 81 ALA A O 1
ATOM 694 N N . LYS A 1 82 ? 10.808 -0.439 -0.998 1.00 93.44 82 LYS A N 1
ATOM 695 C CA . LYS A 1 82 ? 12.220 -0.639 -1.331 1.00 93.44 82 LYS A CA 1
ATOM 696 C C . LYS A 1 82 ? 12.532 -0.017 -2.688 1.00 93.44 82 LYS A C 1
ATOM 698 O O . LYS A 1 82 ? 11.658 0.201 -3.528 1.00 93.44 82 LYS A O 1
ATOM 703 N N . LYS A 1 83 ? 13.816 0.247 -2.926 1.00 89.75 83 LYS A N 1
ATOM 704 C CA . LYS A 1 83 ? 14.336 0.752 -4.209 1.00 89.75 83 LYS A CA 1
ATOM 705 C C . LYS A 1 83 ? 14.121 -0.224 -5.379 1.00 89.75 83 LYS A C 1
ATOM 707 O O . LYS A 1 83 ? 14.009 -1.429 -5.188 1.00 89.75 83 LYS A O 1
ATOM 712 N N . THR A 1 84 ? 14.162 0.286 -6.609 1.00 86.25 84 THR A N 1
ATOM 713 C CA . THR A 1 84 ? 13.877 -0.444 -7.868 1.00 86.25 84 THR A CA 1
ATOM 714 C C . THR A 1 84 ? 14.644 -1.757 -8.063 1.00 86.25 84 THR A C 1
ATOM 716 O O . THR A 1 84 ? 14.087 -2.727 -8.572 1.00 86.25 84 THR A O 1
ATOM 719 N N . TYR A 1 85 ? 15.901 -1.819 -7.622 1.00 85.56 85 TYR A N 1
ATOM 720 C CA . TYR A 1 85 ? 16.782 -2.987 -7.781 1.00 85.56 85 TYR A CA 1
ATOM 721 C C . TYR A 1 85 ? 16.949 -3.785 -6.484 1.00 85.56 85 TYR A C 1
ATOM 723 O O . TYR A 1 85 ? 17.966 -4.444 -6.282 1.00 85.56 85 TYR A O 1
ATOM 731 N N . ALA A 1 86 ? 15.970 -3.683 -5.585 1.00 86.62 86 ALA A N 1
ATOM 732 C CA . ALA A 1 86 ? 15.882 -4.491 -4.378 1.00 86.62 86 ALA A CA 1
ATOM 733 C C . ALA A 1 86 ? 15.978 -5.987 -4.713 1.00 86.62 86 ALA A C 1
ATOM 735 O O . ALA A 1 86 ? 15.312 -6.451 -5.648 1.00 86.62 86 ALA A O 1
ATOM 736 N N . SER A 1 87 ? 16.782 -6.731 -3.953 1.00 88.38 87 SER A N 1
ATOM 737 C CA . SER A 1 87 ? 16.933 -8.185 -4.103 1.00 88.38 87 SER A CA 1
ATOM 738 C C . SER A 1 87 ? 15.646 -8.927 -3.716 1.00 88.38 87 SER A C 1
ATOM 740 O O . SER A 1 87 ? 14.691 -8.326 -3.218 1.00 88.38 87 SER A O 1
ATOM 742 N N . ASP A 1 88 ? 15.568 -10.235 -3.969 1.00 86.62 88 ASP A N 1
ATOM 743 C CA . ASP A 1 88 ? 14.432 -11.039 -3.486 1.00 86.62 88 ASP A CA 1
ATOM 744 C C . ASP A 1 88 ? 14.386 -11.104 -1.955 1.00 86.62 88 ASP A C 1
ATOM 746 O O . ASP A 1 88 ? 13.303 -11.191 -1.378 1.00 86.62 88 ASP A O 1
ATOM 750 N N . ASP A 1 89 ? 15.534 -10.949 -1.293 1.00 86.75 89 ASP A N 1
ATOM 751 C CA . ASP A 1 89 ? 15.600 -10.792 0.158 1.00 86.75 89 ASP A CA 1
ATOM 752 C C . ASP A 1 89 ? 15.007 -9.449 0.601 1.00 86.75 89 ASP A C 1
ATOM 754 O O . ASP A 1 89 ? 14.219 -9.413 1.540 1.00 86.75 89 ASP A O 1
ATOM 758 N N . ASP A 1 90 ? 15.285 -8.353 -0.109 1.00 88.44 90 ASP A N 1
ATOM 759 C CA . ASP A 1 90 ? 14.667 -7.053 0.180 1.00 88.44 90 ASP A CA 1
ATOM 760 C C . ASP A 1 90 ? 13.142 -7.083 -0.038 1.00 88.44 90 ASP A C 1
ATOM 762 O O . ASP A 1 90 ? 12.389 -6.495 0.739 1.00 88.44 90 ASP A O 1
ATOM 766 N N . MET A 1 91 ? 12.670 -7.791 -1.073 1.00 89.12 91 MET A N 1
ATOM 767 C CA . MET A 1 91 ? 11.2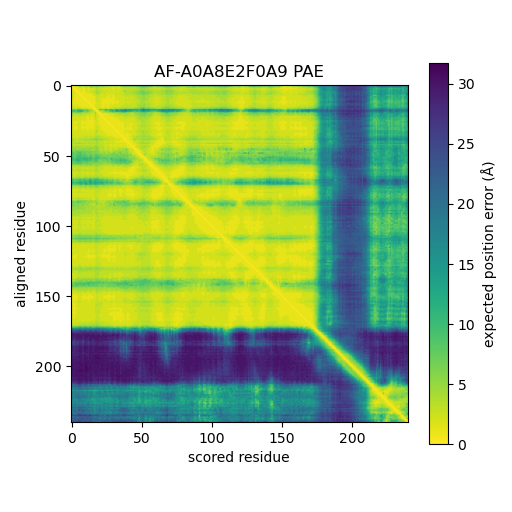37 -8.028 -1.296 1.00 89.12 91 MET A CA 1
ATOM 768 C C . MET A 1 91 ? 10.621 -8.834 -0.145 1.00 89.12 91 MET A C 1
ATOM 770 O O . MET A 1 91 ? 9.536 -8.525 0.345 1.00 89.12 91 MET A O 1
ATOM 774 N N . ARG A 1 92 ? 11.322 -9.870 0.315 1.00 85.25 92 ARG A N 1
ATOM 775 C CA . ARG A 1 92 ? 10.906 -10.657 1.477 1.00 85.25 92 ARG A CA 1
ATOM 776 C C . ARG A 1 92 ? 10.784 -9.782 2.722 1.00 85.25 92 ARG A C 1
ATOM 778 O O . ARG A 1 92 ? 9.804 -9.903 3.455 1.00 85.25 92 ARG A O 1
ATOM 785 N N . VAL A 1 93 ? 11.757 -8.899 2.934 1.00 89.94 93 VAL A N 1
ATOM 786 C CA . VAL A 1 93 ? 11.766 -7.948 4.048 1.00 89.94 93 VAL A CA 1
ATOM 787 C C . VAL A 1 93 ? 10.590 -6.980 3.946 1.00 89.94 93 VAL A C 1
ATOM 789 O O . VAL A 1 93 ? 9.886 -6.822 4.935 1.00 89.94 93 VAL A O 1
ATOM 792 N N . VAL A 1 94 ? 10.313 -6.386 2.779 1.00 93.81 94 VAL A N 1
ATOM 793 C CA . VAL A 1 94 ? 9.224 -5.396 2.656 1.00 93.81 94 VAL A CA 1
ATOM 794 C C . VAL A 1 94 ? 7.841 -6.009 2.908 1.00 93.81 94 VAL A C 1
ATOM 796 O O . VAL A 1 94 ? 7.006 -5.398 3.571 1.00 93.81 94 VAL A O 1
ATOM 799 N N . GLU A 1 95 ? 7.597 -7.241 2.445 1.00 94.00 95 GLU A N 1
ATOM 800 C CA . GLU A 1 95 ? 6.346 -7.957 2.734 1.00 94.00 95 GLU A CA 1
ATOM 801 C C . GLU A 1 95 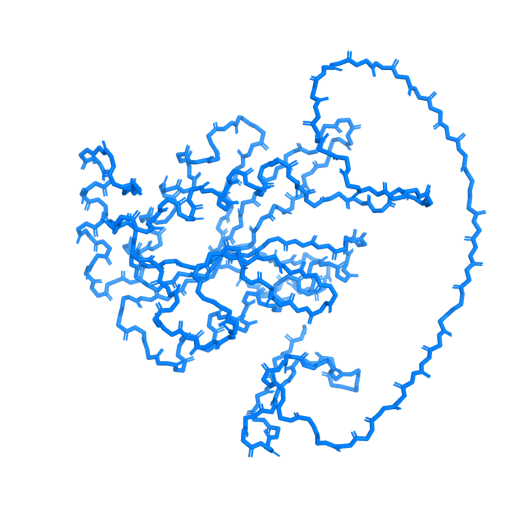? 6.237 -8.357 4.216 1.00 94.00 95 GLU A C 1
ATOM 803 O O . GLU A 1 95 ? 5.153 -8.266 4.795 1.00 94.00 95 GLU A O 1
ATOM 808 N N . GLY A 1 96 ? 7.345 -8.766 4.847 1.00 91.62 96 GLY A N 1
ATOM 809 C CA . GLY A 1 96 ? 7.394 -9.056 6.285 1.00 91.62 96 GLY A CA 1
ATOM 810 C C . GLY A 1 96 ? 7.136 -7.817 7.144 1.00 91.62 96 GLY A C 1
ATOM 811 O O . GLY A 1 96 ? 6.303 -7.855 8.047 1.00 91.62 96 GLY A O 1
ATOM 812 N N . GLN A 1 97 ? 7.755 -6.688 6.795 1.00 93.75 97 GLN A N 1
ATOM 813 C CA . GLN A 1 97 ? 7.549 -5.418 7.490 1.00 93.75 97 GLN A CA 1
ATOM 814 C C . GLN A 1 97 ? 6.090 -4.959 7.411 1.00 93.75 97 GLN A C 1
ATOM 816 O O . GLN A 1 97 ? 5.510 -4.581 8.431 1.00 93.75 97 GLN A O 1
ATOM 821 N N . ALA A 1 98 ? 5.476 -5.087 6.230 1.00 95.69 98 ALA A N 1
ATOM 822 C CA . ALA A 1 98 ? 4.066 -4.778 6.032 1.00 95.69 98 ALA A CA 1
ATOM 823 C C . ALA A 1 98 ? 3.161 -5.697 6.864 1.00 95.69 98 ALA A C 1
ATOM 825 O O . ALA A 1 98 ? 2.211 -5.224 7.489 1.00 95.69 98 ALA A O 1
ATOM 826 N N . PHE A 1 99 ? 3.470 -6.998 6.906 1.00 95.19 99 PHE A N 1
ATOM 827 C CA . PHE A 1 99 ? 2.752 -7.962 7.736 1.00 95.19 99 PHE A CA 1
ATOM 828 C C . PHE A 1 99 ? 2.795 -7.559 9.215 1.00 95.19 99 PHE A C 1
ATOM 830 O O . PHE A 1 99 ? 1.749 -7.483 9.858 1.00 95.19 99 PHE A O 1
ATOM 837 N N . GLU A 1 100 ? 3.982 -7.271 9.750 1.00 92.56 100 GLU A N 1
ATOM 838 C CA . GLU A 1 100 ? 4.152 -6.895 11.155 1.00 92.56 100 GLU A CA 1
ATOM 839 C C . GLU A 1 100 ? 3.413 -5.605 11.495 1.00 92.56 100 GLU A C 1
ATOM 841 O O . GLU A 1 100 ? 2.708 -5.558 12.500 1.00 92.56 100 GLU A O 1
ATOM 846 N N . ALA A 1 101 ? 3.511 -4.578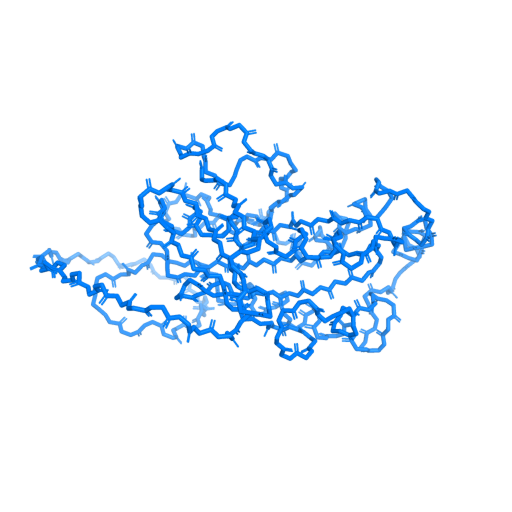 10.644 1.00 94.50 101 ALA A N 1
ATOM 847 C CA . ALA A 1 101 ? 2.789 -3.326 10.848 1.00 94.50 101 ALA A CA 1
ATOM 848 C C . ALA A 1 101 ? 1.276 -3.570 10.950 1.00 94.50 101 ALA A C 1
ATOM 850 O O . ALA A 1 101 ? 0.620 -3.084 11.878 1.00 94.50 101 ALA A O 1
ATOM 851 N N . CYS A 1 102 ? 0.724 -4.386 10.046 1.00 95.88 102 CYS A N 1
ATOM 852 C CA . CYS A 1 102 ? -0.681 -4.768 10.091 1.00 95.88 102 CYS A CA 1
ATOM 853 C C . CYS A 1 102 ? -1.040 -5.558 11.351 1.00 95.88 102 CYS A C 1
ATOM 855 O O . CYS A 1 102 ? -2.047 -5.261 11.995 1.00 95.88 102 CYS A O 1
ATOM 857 N N . ALA A 1 103 ? -0.228 -6.552 11.704 1.00 92.94 103 ALA A N 1
ATOM 858 C CA . ALA A 1 103 ? -0.482 -7.434 12.830 1.00 92.94 103 ALA A CA 1
ATOM 859 C C . ALA A 1 103 ? -0.436 -6.682 14.164 1.00 92.94 103 ALA A C 1
ATOM 861 O O . ALA A 1 103 ? -1.371 -6.780 14.966 1.00 92.94 103 ALA A O 1
ATOM 862 N N . THR A 1 104 ? 0.592 -5.853 14.355 1.00 91.69 104 THR A N 1
ATOM 863 C CA . THR A 1 104 ? 0.724 -4.955 15.504 1.00 91.69 104 THR A CA 1
ATOM 864 C C . THR A 1 104 ? -0.459 -3.995 15.569 1.00 91.69 104 THR A C 1
ATOM 866 O O . THR A 1 104 ? -1.073 -3.846 16.626 1.00 91.69 104 THR A O 1
ATOM 869 N N . TYR A 1 105 ? -0.860 -3.378 14.456 1.00 93.19 105 TYR A N 1
ATOM 870 C CA . TYR A 1 105 ? -1.996 -2.457 14.467 1.00 93.19 105 TYR A CA 1
ATOM 871 C C . TYR A 1 105 ? -3.318 -3.145 14.820 1.00 93.19 105 TYR A C 1
ATOM 873 O O . TYR A 1 105 ? -4.027 -2.683 15.718 1.00 93.19 105 TYR A O 1
ATOM 881 N N . CYS A 1 106 ? -3.656 -4.256 14.160 1.00 92.31 106 CYS A N 1
ATOM 882 C CA . CYS A 1 106 ? -4.898 -4.992 14.410 1.00 92.31 106 CYS A CA 1
ATOM 883 C C . CYS A 1 106 ? -4.972 -5.530 15.844 1.00 92.31 106 CYS A C 1
ATOM 885 O O . CYS A 1 106 ? -6.011 -5.371 16.490 1.00 92.31 106 CYS A O 1
ATOM 887 N N . GLY A 1 107 ? -3.867 -6.080 16.362 1.00 89.94 107 GLY A N 1
ATOM 888 C CA . GLY A 1 107 ? -3.782 -6.587 17.735 1.00 89.94 107 GLY A CA 1
ATOM 889 C C . GLY A 1 107 ? -4.042 -5.518 18.802 1.00 89.94 107 GLY A C 1
ATOM 890 O O . GLY A 1 107 ? -4.608 -5.825 19.845 1.00 89.94 107 GLY A O 1
ATOM 891 N N . ASN A 1 108 ? -3.707 -4.254 18.521 1.00 87.62 108 ASN A N 1
ATOM 892 C CA . ASN A 1 108 ? -3.881 -3.143 19.464 1.00 87.62 108 ASN A CA 1
ATOM 893 C C . ASN A 1 108 ? -5.173 -2.333 19.269 1.00 87.62 108 ASN A C 1
ATOM 895 O O . ASN A 1 108 ? -5.562 -1.566 20.149 1.00 87.62 108 ASN A O 1
ATOM 899 N N . SER A 1 109 ? -5.842 -2.461 18.122 1.00 85.06 109 SER A N 1
ATOM 900 C CA . SER A 1 109 ? -6.991 -1.614 17.754 1.00 85.06 109 SER A CA 1
ATOM 901 C C . SER A 1 109 ? -8.344 -2.339 17.743 1.00 85.06 109 SER A C 1
ATOM 903 O O . SER A 1 109 ? -9.376 -1.696 17.502 1.00 85.06 109 SER A O 1
ATOM 905 N N . ASN A 1 110 ? -8.358 -3.647 18.043 1.00 85.31 110 ASN A N 1
ATOM 906 C CA . ASN A 1 110 ? -9.525 -4.536 17.931 1.00 85.31 110 ASN A CA 1
ATOM 907 C C . ASN A 1 110 ? -10.168 -4.489 16.531 1.00 85.31 110 ASN A C 1
ATOM 909 O O . ASN A 1 110 ? -11.394 -4.499 16.386 1.00 85.31 110 ASN A O 1
ATOM 913 N N . LEU A 1 111 ? -9.332 -4.392 15.495 1.00 90.19 111 LEU A N 1
ATOM 914 C CA . LEU A 1 111 ? -9.746 -4.430 14.095 1.00 90.19 111 LEU A CA 1
ATOM 915 C C . LEU A 1 111 ? -9.513 -5.831 13.526 1.00 90.19 111 LEU A C 1
ATOM 917 O O . LEU A 1 111 ? -8.488 -6.454 13.789 1.00 90.19 111 LEU A O 1
ATOM 921 N N . THR A 1 112 ? -10.448 -6.318 12.711 1.00 92.06 112 THR A N 1
ATOM 922 C CA . THR A 1 112 ? -10.344 -7.644 12.069 1.00 92.06 112 THR A CA 1
ATOM 923 C C . THR A 1 112 ? -9.411 -7.662 10.873 1.00 92.06 112 THR A C 1
ATOM 925 O O . THR A 1 112 ? -8.937 -8.725 10.474 1.00 92.06 112 THR A O 1
ATOM 928 N N . HIS A 1 113 ? -9.197 -6.496 10.271 1.00 95.69 113 HIS A N 1
ATOM 929 C CA . HIS A 1 113 ? -8.365 -6.339 9.100 1.00 95.69 113 HIS A CA 1
ATOM 930 C C . HIS A 1 113 ? -7.794 -4.927 9.028 1.00 95.69 113 HIS A C 1
ATOM 932 O O . HIS A 1 113 ? -8.307 -4.000 9.651 1.00 95.69 113 HIS A O 1
ATOM 938 N N . VAL A 1 114 ? -6.751 -4.781 8.227 1.00 97.81 114 VAL A N 1
ATOM 939 C CA . VAL A 1 114 ? -6.198 -3.513 7.745 1.00 97.81 114 VAL A CA 1
ATOM 940 C C . VAL A 1 114 ? -5.564 -3.792 6.386 1.00 97.81 114 VAL A C 1
ATOM 942 O O . VAL A 1 114 ? -5.337 -4.952 6.036 1.00 97.81 114 VAL A O 1
ATOM 945 N N . PHE A 1 115 ? -5.315 -2.773 5.577 1.00 98.56 115 PHE A N 1
ATOM 946 C CA . PHE A 1 115 ? -4.657 -2.975 4.293 1.00 98.56 115 PHE A CA 1
ATOM 947 C C . PHE A 1 115 ? -3.152 -2.717 4.384 1.00 98.56 115 PHE A C 1
ATOM 949 O O . PHE A 1 115 ? -2.663 -2.047 5.295 1.00 98.56 115 PHE A O 1
ATOM 956 N N . ALA A 1 116 ? -2.416 -3.226 3.405 1.00 98.50 116 ALA A N 1
ATOM 957 C CA . ALA A 1 116 ? -1.026 -2.861 3.193 1.00 98.50 116 ALA A CA 1
ATOM 958 C C . ALA A 1 116 ? -0.735 -2.654 1.713 1.00 98.50 116 ALA A C 1
ATOM 960 O O . ALA A 1 116 ? -1.413 -3.190 0.831 1.00 98.50 116 ALA A O 1
ATOM 961 N N . ILE A 1 117 ? 0.310 -1.889 1.449 1.00 98.44 117 ILE A N 1
ATOM 962 C CA . ILE A 1 117 ? 0.875 -1.663 0.132 1.00 98.44 117 ILE A CA 1
ATOM 963 C C . ILE A 1 117 ? 2.373 -1.867 0.271 1.00 98.44 117 ILE A C 1
ATOM 965 O O . ILE A 1 117 ? 3.024 -1.231 1.094 1.00 98.44 117 ILE A O 1
ATOM 969 N N . THR A 1 118 ? 2.921 -2.750 -0.545 1.00 97.88 118 THR A N 1
ATOM 970 C CA . THR A 1 118 ? 4.364 -2.955 -0.631 1.00 97.88 118 THR A CA 1
ATOM 971 C C . THR A 1 118 ? 4.842 -2.472 -1.983 1.00 97.88 118 THR A C 1
ATOM 973 O O . THR A 1 118 ? 4.254 -2.854 -3.002 1.00 97.88 118 THR A O 1
ATOM 976 N N . THR A 1 119 ? 5.908 -1.680 -2.021 1.00 97.31 119 THR A N 1
ATOM 977 C CA . THR A 1 119 ? 6.446 -1.142 -3.274 1.00 97.31 119 THR A CA 1
ATOM 978 C C . THR A 1 119 ? 7.913 -1.500 -3.475 1.00 97.31 119 THR A C 1
ATOM 980 O O . THR A 1 119 ? 8.692 -1.590 -2.531 1.00 97.31 119 THR A O 1
ATOM 983 N N . ILE A 1 120 ? 8.283 -1.750 -4.730 1.00 95.12 120 ILE A N 1
ATOM 984 C CA . ILE A 1 120 ? 9.663 -1.974 -5.167 1.00 95.12 120 ILE A CA 1
ATOM 985 C C . ILE A 1 120 ? 9.882 -1.112 -6.404 1.00 95.12 120 ILE A C 1
ATOM 987 O O . ILE A 1 120 ? 9.395 -1.432 -7.495 1.00 95.12 120 ILE A O 1
ATOM 991 N N . GLY A 1 121 ? 10.578 0.010 -6.233 1.00 95.12 121 GLY A N 1
ATOM 992 C CA . GLY A 1 121 ? 10.710 1.008 -7.289 1.00 95.12 121 GLY A CA 1
ATOM 993 C C . GLY A 1 121 ? 9.353 1.561 -7.714 1.00 95.12 121 GLY A C 1
ATOM 994 O O . GLY A 1 121 ? 8.580 2.046 -6.894 1.00 95.12 121 GLY A O 1
ATOM 995 N N . THR A 1 122 ? 9.034 1.437 -9.000 1.00 97.00 122 THR A N 1
ATOM 996 C CA . THR A 1 122 ? 7.752 1.833 -9.609 1.00 97.00 122 THR A CA 1
ATOM 997 C C . THR A 1 122 ? 6.677 0.751 -9.566 1.00 97.00 122 THR A C 1
ATOM 999 O O . THR A 1 122 ? 5.591 0.938 -10.122 1.00 97.00 122 THR A O 1
ATOM 1002 N N . ARG A 1 123 ? 6.958 -0.397 -8.941 1.00 97.44 123 ARG A N 1
ATOM 1003 C CA . ARG A 1 123 ? 6.020 -1.517 -8.868 1.00 97.44 123 ARG A CA 1
ATOM 1004 C C . ARG A 1 123 ? 5.382 -1.607 -7.497 1.00 97.44 123 ARG A C 1
ATOM 1006 O O . ARG A 1 123 ? 6.048 -1.367 -6.493 1.00 97.44 123 ARG A O 1
ATOM 1013 N N . ALA A 1 124 ? 4.119 -2.004 -7.455 1.00 97.94 124 ALA A N 1
ATOM 1014 C CA . ALA A 1 124 ? 3.391 -2.195 -6.212 1.00 97.94 124 ALA A CA 1
ATOM 1015 C C . ALA A 1 124 ? 2.673 -3.531 -6.167 1.00 97.94 124 ALA A C 1
ATOM 1017 O O . ALA A 1 124 ? 2.333 -4.133 -7.189 1.00 97.94 124 ALA A O 1
ATOM 1018 N N . ARG A 1 125 ? 2.386 -3.927 -4.935 1.00 97.56 125 ARG A N 1
ATOM 1019 C CA . ARG A 1 125 ? 1.420 -4.956 -4.607 1.00 97.56 125 ARG A CA 1
ATOM 1020 C C . ARG A 1 125 ? 0.583 -4.487 -3.429 1.00 97.56 125 ARG A C 1
ATOM 1022 O O . ARG A 1 125 ? 1.089 -3.840 -2.513 1.00 97.56 125 ARG A O 1
ATOM 1029 N N . THR A 1 126 ? -0.707 -4.770 -3.494 1.00 98.38 126 THR A N 1
ATOM 1030 C CA . THR A 1 126 ? -1.695 -4.361 -2.495 1.00 98.38 126 THR A CA 1
ATOM 1031 C C . THR A 1 126 ? -2.222 -5.584 -1.767 1.00 98.38 126 THR A C 1
ATOM 1033 O O . THR A 1 126 ? -2.363 -6.662 -2.352 1.00 98.38 126 THR A O 1
ATOM 1036 N N . TRP A 1 127 ? -2.531 -5.411 -0.489 1.00 98.25 127 TRP A N 1
ATOM 1037 C CA . TRP A 1 127 ? -2.842 -6.505 0.416 1.00 98.25 127 TRP A CA 1
ATOM 1038 C C . TRP A 1 127 ? -3.987 -6.145 1.346 1.00 98.25 127 TRP A C 1
ATOM 1040 O O . TRP A 1 127 ? -4.118 -4.997 1.773 1.00 98.25 127 TRP A O 1
ATOM 1050 N N . LYS A 1 128 ? -4.756 -7.159 1.723 1.00 97.38 128 LYS A N 1
ATOM 1051 C CA . LYS A 1 128 ? -5.644 -7.156 2.877 1.00 97.38 128 LYS A CA 1
ATOM 1052 C C . LYS A 1 128 ? -5.041 -8.066 3.936 1.00 97.38 128 LYS A C 1
ATOM 1054 O O . LYS A 1 128 ? -4.911 -9.267 3.715 1.00 97.38 128 LYS A O 1
ATOM 1059 N N . TYR A 1 129 ? -4.679 -7.500 5.077 1.00 97.06 129 TYR A N 1
ATOM 1060 C CA . TYR A 1 129 ? -4.341 -8.278 6.256 1.00 97.06 129 TYR A CA 1
ATOM 1061 C C . TYR A 1 129 ? -5.626 -8.728 6.939 1.00 97.06 129 TYR A C 1
ATOM 1063 O O . TYR A 1 129 ? -6.433 -7.884 7.316 1.00 97.06 129 TYR A O 1
ATOM 1071 N N . ILE A 1 130 ? -5.835 -10.028 7.104 1.00 93.75 130 ILE A N 1
ATOM 1072 C CA . ILE A 1 130 ? -6.987 -10.591 7.817 1.00 93.75 130 ILE A CA 1
ATOM 1073 C C . ILE A 1 130 ? -6.614 -11.964 8.370 1.00 93.75 130 ILE A C 1
ATOM 1075 O O . ILE A 1 130 ? -5.873 -12.701 7.726 1.00 93.75 130 ILE A O 1
ATOM 1079 N N . ALA A 1 131 ? -7.120 -12.304 9.560 1.00 89.94 131 ALA A N 1
ATOM 1080 C CA . ALA A 1 131 ? -6.869 -13.598 10.205 1.00 89.94 131 ALA A CA 1
ATOM 1081 C C . ALA A 1 131 ? -5.371 -13.976 10.246 1.00 89.94 131 ALA A C 1
ATOM 1083 O O . ALA A 1 131 ? -4.999 -15.111 9.966 1.00 89.94 131 ALA A O 1
ATOM 1084 N N . ASN A 1 132 ? -4.515 -13.001 10.577 1.00 89.25 132 ASN A N 1
ATOM 1085 C CA . ASN A 1 132 ? -3.057 -13.145 10.634 1.00 89.25 132 ASN A CA 1
ATOM 1086 C C . ASN A 1 132 ? -2.402 -13.575 9.315 1.00 89.25 132 ASN A C 1
ATOM 1088 O O . ASN A 1 132 ? -1.406 -14.294 9.315 1.00 89.25 132 ASN A O 1
ATOM 1092 N N . GLN A 1 133 ? -2.945 -13.128 8.181 1.00 89.94 133 GLN A N 1
ATOM 1093 C CA . GLN A 1 133 ? -2.400 -13.392 6.850 1.00 89.94 133 GLN A CA 1
ATOM 1094 C C . GLN A 1 133 ? -2.509 -12.159 5.953 1.00 89.94 133 GLN A C 1
ATOM 1096 O O . GLN A 1 133 ? -3.496 -11.427 6.018 1.00 89.94 133 GLN A O 1
ATOM 1101 N N . LEU A 1 134 ? -1.527 -11.958 5.067 1.00 93.44 134 LEU A N 1
ATOM 1102 C CA . LEU A 1 134 ? -1.637 -11.014 3.952 1.00 93.44 134 LEU A CA 1
ATOM 1103 C C . LEU A 1 134 ? -2.261 -11.714 2.742 1.00 93.44 134 LEU A C 1
ATOM 1105 O O . LEU A 1 134 ? -1.660 -12.602 2.139 1.00 93.44 134 LEU A O 1
ATOM 1109 N N . GLN A 1 135 ? -3.457 -11.278 2.362 1.00 93.94 135 GLN A N 1
ATOM 1110 C CA . GLN A 1 135 ? -4.148 -11.722 1.156 1.00 93.94 135 GLN A CA 1
ATOM 1111 C C . GLN A 1 135 ? -3.969 -10.671 0.053 1.00 93.94 135 GLN A C 1
ATOM 1113 O O . GLN A 1 135 ? -4.279 -9.501 0.282 1.00 93.94 135 GLN A O 1
ATOM 1118 N N . PRO A 1 136 ? -3.463 -11.030 -1.138 1.00 95.44 136 PRO A N 1
ATOM 1119 C CA . PRO A 1 136 ? -3.244 -10.054 -2.197 1.00 95.44 136 PRO A CA 1
ATOM 1120 C C . PRO A 1 136 ? -4.571 -9.532 -2.758 1.00 95.44 136 PRO A C 1
ATOM 1122 O O . PRO A 1 136 ? -5.471 -10.308 -3.072 1.00 95.44 136 PRO A O 1
ATOM 1125 N N . LEU A 1 137 ? -4.661 -8.211 -2.909 1.00 95.50 137 LEU A N 1
ATOM 1126 C CA . LEU A 1 137 ? -5.731 -7.520 -3.640 1.00 95.50 137 LEU A CA 1
ATOM 1127 C C . LEU A 1 137 ? -5.337 -7.231 -5.097 1.00 95.50 137 LEU A C 1
ATOM 1129 O O . LEU A 1 137 ? -6.202 -7.002 -5.939 1.00 95.50 137 LEU A O 1
ATOM 1133 N N . SER A 1 138 ? -4.038 -7.260 -5.400 1.00 94.56 138 SER A N 1
ATOM 1134 C CA . SER A 1 138 ? -3.494 -7.158 -6.754 1.00 94.56 138 SER A CA 1
ATOM 1135 C C . SER A 1 138 ? -2.346 -8.143 -6.973 1.00 94.56 138 SER A C 1
ATOM 1137 O O . SER A 1 138 ? -1.695 -8.601 -6.025 1.00 94.56 138 SER A O 1
ATOM 1139 N N . GLY A 1 139 ? -2.103 -8.464 -8.245 1.00 91.56 139 GLY A N 1
ATOM 1140 C CA . GLY A 1 139 ? -1.120 -9.468 -8.639 1.00 91.56 139 GLY A CA 1
ATOM 1141 C C . GLY A 1 139 ? -1.614 -10.898 -8.401 1.00 91.56 139 GLY A C 1
ATOM 1142 O O . GLY A 1 139 ? -2.767 -11.138 -8.045 1.00 91.56 139 GLY A O 1
ATOM 1143 N N . SER A 1 140 ? -0.743 -11.880 -8.630 1.00 86.56 140 SER A N 1
ATOM 1144 C CA . SER A 1 140 ? -1.056 -13.291 -8.369 1.00 86.56 140 SER A CA 1
ATOM 1145 C C . SER A 1 140 ? -1.080 -13.607 -6.868 1.00 86.56 140 SER A C 1
ATOM 1147 O O . SER A 1 140 ? -0.617 -12.812 -6.057 1.00 86.56 140 SER A O 1
ATOM 1149 N N . SER A 1 141 ? -1.569 -14.787 -6.481 1.00 84.56 141 SER A N 1
ATOM 1150 C CA . SER A 1 141 ? -1.536 -15.277 -5.094 1.00 84.56 141 SER A CA 1
ATOM 1151 C C . SER A 1 141 ? -0.116 -15.579 -4.582 1.00 84.56 141 SER A C 1
ATOM 1153 O O . SER A 1 141 ? 0.807 -15.769 -5.375 1.00 84.56 141 SER A O 1
ATOM 1155 N N . GLY A 1 142 ? 0.035 -15.681 -3.255 1.00 78.81 142 GLY A N 1
ATOM 1156 C CA . GLY A 1 142 ? 1.263 -16.131 -2.577 1.00 78.81 142 GLY A CA 1
ATOM 1157 C C 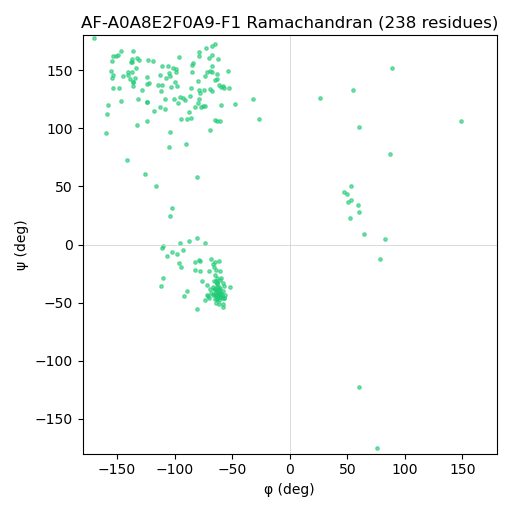. GLY A 1 142 ? 2.258 -15.013 -2.255 1.00 78.81 142 GLY A C 1
ATOM 1158 O O . GLY A 1 142 ? 2.297 -13.995 -2.937 1.00 78.81 142 GLY A O 1
ATOM 1159 N N . LEU A 1 143 ? 3.058 -15.176 -1.205 1.00 80.38 143 LEU A N 1
ATOM 1160 C CA . LEU A 1 143 ? 4.116 -14.225 -0.841 1.00 80.38 143 LEU A CA 1
ATOM 1161 C C . LEU A 1 143 ? 5.359 -14.411 -1.727 1.00 80.38 143 LEU A C 1
ATOM 1163 O O . LEU A 1 143 ? 5.501 -15.433 -2.398 1.00 80.38 143 LEU A O 1
ATOM 1167 N N . LEU A 1 144 ? 6.268 -13.435 -1.708 1.00 83.31 144 LEU A N 1
ATOM 1168 C CA . LEU A 1 144 ? 7.598 -13.491 -2.333 1.00 83.31 144 LEU A CA 1
ATOM 1169 C C . LEU A 1 144 ? 7.603 -13.708 -3.845 1.00 83.31 144 LEU A C 1
ATOM 1171 O O . LEU A 1 144 ? 8.541 -14.274 -4.406 1.00 83.31 144 LEU A O 1
ATOM 1175 N N . ASN A 1 145 ? 6.554 -13.267 -4.526 1.00 85.62 145 ASN A N 1
ATOM 1176 C CA . ASN A 1 145 ? 6.475 -13.383 -5.969 1.00 85.62 145 ASN A CA 1
ATOM 1177 C C . ASN A 1 145 ? 6.755 -12.024 -6.607 1.00 85.62 145 ASN A C 1
ATOM 1179 O O . ASN A 1 145 ? 5.850 -11.205 -6.764 1.00 85.62 145 ASN A O 1
ATOM 1183 N N . ARG A 1 146 ? 8.001 -11.800 -7.038 1.00 89.12 146 ARG A N 1
ATOM 1184 C CA . ARG A 1 146 ? 8.383 -10.558 -7.731 1.00 89.12 146 ARG A CA 1
ATOM 1185 C C . ARG A 1 146 ? 7.560 -10.323 -8.997 1.00 89.12 146 ARG A C 1
ATOM 1187 O O . ARG A 1 146 ? 7.267 -9.178 -9.328 1.00 89.12 146 ARG A O 1
ATOM 1194 N N . GLY A 1 147 ? 7.162 -11.392 -9.689 1.00 91.12 147 GLY A N 1
ATOM 1195 C CA . GLY A 1 147 ? 6.290 -11.319 -10.862 1.00 91.12 147 GLY A CA 1
ATOM 1196 C C . GLY A 1 147 ? 4.870 -10.838 -10.545 1.00 91.12 147 GLY A C 1
ATOM 1197 O O . GLY A 1 147 ? 4.167 -10.405 -11.453 1.00 91.12 147 GLY A O 1
ATOM 1198 N N . ALA A 1 148 ? 4.456 -10.868 -9.274 1.00 94.25 148 ALA A N 1
ATOM 1199 C CA . ALA A 1 148 ? 3.169 -10.346 -8.824 1.00 94.25 148 ALA A CA 1
ATOM 1200 C C . ALA A 1 148 ? 3.174 -8.825 -8.596 1.00 94.25 148 ALA A C 1
ATOM 1202 O O . ALA A 1 148 ? 2.100 -8.238 -8.488 1.00 94.25 148 ALA A O 1
ATOM 1203 N N . TYR A 1 149 ? 4.346 -8.183 -8.517 1.00 96.62 149 TYR A N 1
ATOM 1204 C CA . TYR A 1 149 ? 4.442 -6.729 -8.389 1.00 96.62 149 TYR A CA 1
ATOM 1205 C C . TYR A 1 149 ? 4.141 -6.063 -9.729 1.00 96.62 149 TYR A C 1
ATOM 1207 O O . TYR A 1 149 ? 4.845 -6.255 -10.723 1.00 96.62 149 TYR A O 1
ATOM 1215 N N . ILE A 1 150 ? 3.102 -5.240 -9.736 1.00 97.62 150 ILE A N 1
ATOM 1216 C CA . ILE A 1 150 ? 2.583 -4.598 -10.935 1.00 97.62 150 ILE A CA 1
ATOM 1217 C C . ILE A 1 150 ? 3.271 -3.251 -11.111 1.00 97.62 150 ILE A C 1
ATOM 1219 O O . ILE A 1 150 ? 3.236 -2.407 -10.218 1.00 97.62 150 ILE A O 1
ATOM 1223 N N . ASP A 1 151 ? 3.885 -3.038 -12.274 1.00 97.81 151 ASP A N 1
ATOM 1224 C CA . ASP A 1 151 ? 4.448 -1.737 -12.621 1.00 97.81 151 ASP A CA 1
ATOM 1225 C C . ASP A 1 151 ? 3.342 -0.694 -12.812 1.00 97.81 151 ASP A C 1
ATOM 1227 O O . ASP A 1 151 ? 2.363 -0.945 -13.524 1.00 97.81 151 ASP A O 1
ATOM 1231 N N . ALA A 1 152 ? 3.513 0.478 -12.199 1.00 97.94 152 ALA A N 1
ATOM 1232 C CA . ALA A 1 152 ? 2.530 1.557 -12.219 1.00 97.94 152 ALA A CA 1
ATOM 1233 C C . ALA A 1 152 ? 2.217 2.090 -13.629 1.00 97.94 152 ALA A C 1
ATOM 1235 O O . ALA A 1 152 ? 1.134 2.642 -13.834 1.00 97.94 152 ALA A O 1
ATOM 1236 N N . ASN A 1 153 ? 3.124 1.911 -14.596 1.00 97.69 153 ASN A N 1
ATOM 1237 C CA . ASN A 1 153 ? 2.912 2.303 -15.988 1.00 97.69 153 ASN A CA 1
ATOM 1238 C C . ASN A 1 153 ? 2.406 1.157 -16.886 1.00 97.69 153 ASN A C 1
ATOM 1240 O O . ASN A 1 153 ? 2.199 1.331 -18.087 1.00 97.69 153 ASN A O 1
ATOM 1244 N N . SER A 1 154 ? 2.195 -0.035 -16.329 1.00 97.50 154 SER A N 1
ATOM 1245 C CA . SER A 1 154 ? 1.661 -1.166 -17.088 1.00 97.50 154 SER A CA 1
ATOM 1246 C C . SER A 1 154 ? 0.145 -1.070 -17.285 1.00 97.50 154 SER A C 1
ATOM 1248 O O . SER A 1 154 ? -0.577 -0.383 -16.560 1.00 97.50 154 SER A O 1
ATOM 1250 N N . THR A 1 155 ? -0.388 -1.831 -18.242 1.00 95.25 155 THR A N 1
ATOM 1251 C CA . THR A 1 155 ? -1.843 -1.970 -18.408 1.00 95.25 155 THR A CA 1
ATOM 1252 C C . THR A 1 155 ? -2.504 -2.638 -17.203 1.00 95.25 155 THR A C 1
ATOM 1254 O O . THR A 1 155 ? -3.640 -2.281 -16.882 1.00 95.25 155 THR A O 1
ATOM 1257 N N . ALA A 1 156 ? -1.789 -3.538 -16.518 1.00 97.00 156 ALA A N 1
ATOM 1258 C CA . ALA A 1 156 ? -2.231 -4.229 -15.309 1.00 97.00 156 ALA A CA 1
ATOM 1259 C C . ALA A 1 156 ? -2.361 -3.302 -14.090 1.00 97.00 156 ALA A C 1
ATOM 1261 O O . ALA A 1 156 ? -2.997 -3.683 -13.108 1.00 97.00 156 ALA A O 1
ATOM 1262 N N . ALA A 1 157 ? -1.838 -2.072 -14.158 1.00 97.81 157 ALA A N 1
ATOM 1263 C CA . ALA A 1 157 ? -1.899 -1.112 -13.062 1.00 97.81 157 ALA A CA 1
ATOM 1264 C C . ALA A 1 157 ? -3.333 -0.711 -12.663 1.00 97.81 157 ALA A C 1
ATOM 1266 O O . ALA A 1 157 ? -3.540 -0.227 -11.552 1.00 97.81 157 ALA A O 1
ATOM 1267 N N . SER A 1 158 ? -4.346 -1.017 -13.486 1.00 96.94 158 SER A N 1
ATOM 1268 C CA . SER A 1 158 ? -5.747 -0.890 -13.066 1.00 96.94 158 SER A CA 1
ATOM 1269 C C . SER A 1 158 ? -6.088 -1.757 -11.853 1.00 96.94 158 SER A C 1
ATOM 1271 O O . SER A 1 158 ? -6.903 -1.346 -11.043 1.00 96.94 158 SER A O 1
ATOM 1273 N N . GLN A 1 159 ? -5.414 -2.893 -11.645 1.00 97.75 159 GLN A N 1
ATOM 1274 C CA . GLN A 1 159 ? -5.618 -3.700 -10.435 1.00 97.75 159 GLN A CA 1
ATOM 1275 C C . GLN A 1 159 ? -5.216 -2.944 -9.159 1.00 97.75 159 GLN A C 1
ATOM 1277 O O . GLN A 1 159 ? -5.825 -3.130 -8.105 1.00 97.75 159 GLN A O 1
ATOM 1282 N N . ILE A 1 160 ? -4.208 -2.066 -9.244 1.00 98.25 160 ILE A N 1
ATOM 1283 C CA . ILE A 1 160 ? -3.791 -1.216 -8.124 1.00 98.25 160 ILE A CA 1
ATOM 1284 C C . ILE A 1 160 ? -4.867 -0.158 -7.859 1.00 98.25 160 ILE A C 1
ATOM 1286 O O . ILE A 1 160 ? -5.278 0.015 -6.713 1.00 98.25 160 ILE A O 1
ATOM 1290 N N . SER A 1 161 ? -5.382 0.507 -8.901 1.00 97.31 161 SER A N 1
ATOM 1291 C CA . SER A 1 161 ? -6.470 1.478 -8.725 1.00 97.31 161 SER A CA 1
ATOM 1292 C C . SER A 1 161 ? -7.753 0.833 -8.198 1.00 97.31 161 SER A C 1
ATOM 1294 O O . SER A 1 161 ? -8.406 1.403 -7.325 1.00 97.31 161 SER A O 1
ATOM 1296 N N . ASP A 1 162 ? -8.087 -0.368 -8.671 1.00 97.56 162 ASP A N 1
ATOM 1297 C CA . ASP A 1 162 ? -9.243 -1.134 -8.199 1.00 97.56 162 ASP A CA 1
ATOM 1298 C C . ASP A 1 162 ? -9.067 -1.521 -6.727 1.00 97.56 162 ASP A C 1
ATOM 1300 O O . ASP A 1 162 ? -10.000 -1.397 -5.934 1.00 97.56 162 ASP A O 1
ATOM 1304 N N . SER A 1 163 ? -7.843 -1.884 -6.327 1.00 98.25 163 SER A N 1
ATOM 1305 C CA . SER A 1 163 ? -7.501 -2.117 -4.921 1.00 98.25 163 SER A CA 1
ATOM 1306 C C . SER A 1 163 ? -7.672 -0.860 -4.071 1.00 98.25 163 SER A C 1
ATOM 1308 O O . SER A 1 163 ? -8.242 -0.945 -2.990 1.00 98.25 163 SER A O 1
ATOM 1310 N N . PHE A 1 164 ? -7.224 0.312 -4.532 1.00 98.12 164 PHE A N 1
ATOM 1311 C CA . PHE A 1 164 ? -7.418 1.562 -3.785 1.00 98.12 164 PHE A CA 1
ATOM 1312 C C . PHE A 1 164 ? -8.902 1.883 -3.610 1.00 98.12 164 PHE A C 1
ATOM 1314 O O . PHE A 1 164 ? -9.331 2.225 -2.510 1.00 98.12 164 PHE A O 1
ATOM 1321 N N . ASN A 1 165 ? -9.708 1.698 -4.657 1.00 97.44 165 ASN A N 1
ATOM 1322 C CA . ASN A 1 165 ? -11.158 1.853 -4.562 1.00 97.44 165 ASN A CA 1
ATOM 1323 C C . ASN A 1 165 ? -11.774 0.860 -3.566 1.00 97.44 165 ASN A C 1
ATOM 1325 O O . ASN A 1 165 ? -12.604 1.257 -2.751 1.00 97.44 165 ASN A O 1
ATOM 1329 N N . HIS A 1 166 ? -11.320 -0.396 -3.569 1.00 97.12 166 HIS A N 1
ATOM 1330 C CA . HIS A 1 166 ? -11.741 -1.396 -2.589 1.00 97.12 166 HIS A CA 1
ATOM 1331 C C . HIS A 1 166 ? -11.411 -0.965 -1.152 1.00 97.12 166 HIS A C 1
ATOM 1333 O O . HIS A 1 166 ? -12.275 -1.037 -0.281 1.00 97.12 166 HIS A O 1
ATOM 1339 N N . MET A 1 167 ? -10.199 -0.458 -0.902 1.00 97.69 167 MET A N 1
ATOM 1340 C CA . MET A 1 167 ? -9.796 0.031 0.423 1.00 97.69 167 MET A CA 1
ATOM 1341 C C . MET A 1 167 ? -10.692 1.178 0.903 1.00 97.69 167 MET A C 1
ATOM 1343 O O . MET A 1 167 ? -11.093 1.195 2.064 1.00 97.69 167 MET A O 1
ATOM 1347 N N . LYS A 1 168 ? -11.047 2.110 0.008 1.00 95.88 168 LYS A N 1
ATOM 1348 C CA . LYS A 1 168 ? -11.959 3.221 0.325 1.00 95.88 168 LYS A CA 1
ATOM 1349 C C . LYS A 1 168 ? -13.386 2.752 0.611 1.00 95.88 168 LYS A C 1
ATOM 1351 O O . LYS A 1 168 ? -14.045 3.322 1.472 1.00 95.88 168 LYS A O 1
ATOM 1356 N N . GLN A 1 169 ? -13.862 1.732 -0.102 1.00 94.12 169 GLN A N 1
ATOM 1357 C CA . GLN A 1 169 ? -15.222 1.207 0.047 1.00 94.12 169 GLN A CA 1
ATOM 1358 C C . GLN A 1 169 ? -15.395 0.336 1.300 1.00 94.12 169 GLN A C 1
ATOM 1360 O O . GLN A 1 169 ? -16.483 0.299 1.879 1.00 94.12 169 GLN A O 1
ATOM 1365 N N . PHE A 1 170 ? -14.334 -0.356 1.716 1.00 94.44 170 PHE A N 1
ATOM 1366 C CA . PHE A 1 170 ? -14.341 -1.286 2.845 1.00 94.44 170 PHE A CA 1
ATOM 1367 C C . PHE A 1 170 ? -13.245 -0.934 3.861 1.00 94.44 170 PHE A C 1
ATOM 1369 O O . PHE A 1 170 ? -12.345 -1.746 4.084 1.00 94.44 170 PHE A O 1
ATOM 1376 N N . PRO A 1 171 ? -13.273 0.271 4.460 1.00 95.00 171 PRO A N 1
ATOM 1377 C CA . PRO A 1 171 ? -12.239 0.685 5.392 1.00 95.00 171 PRO A CA 1
ATOM 1378 C C . PRO A 1 171 ? -12.276 -0.158 6.683 1.00 95.00 171 PRO A C 1
ATOM 1380 O O . PRO A 1 171 ? -13.341 -0.641 7.080 1.00 95.00 171 PRO A O 1
ATOM 1383 N N . PRO A 1 172 ? -11.141 -0.303 7.393 1.00 93.19 172 PRO A N 1
ATOM 1384 C CA . PRO A 1 172 ? -11.084 -1.029 8.661 1.00 93.19 172 PRO A CA 1
ATOM 1385 C C . PRO A 1 172 ? -11.987 -0.434 9.747 1.00 93.19 172 PRO A C 1
ATOM 1387 O O . PRO A 1 172 ? -11.641 0.587 10.341 1.00 93.19 172 PRO A O 1
ATOM 1390 N N . SER A 1 173 ? -13.107 -1.083 10.060 1.00 84.81 173 SER A N 1
ATOM 1391 C CA . SER A 1 173 ? -14.022 -0.679 11.134 1.00 84.81 173 SER A CA 1
ATOM 1392 C C . SER A 1 173 ? -13.916 -1.602 12.348 1.00 84.81 173 SER A C 1
ATOM 1394 O O . SER A 1 173 ? -13.572 -2.781 12.230 1.00 84.81 173 SER A O 1
ATOM 1396 N N . GLN A 1 174 ? -14.249 -1.089 13.535 1.00 72.56 174 GLN A N 1
ATOM 1397 C CA . GLN A 1 174 ? -14.379 -1.947 14.716 1.00 72.56 174 GLN A CA 1
ATOM 1398 C C . GLN A 1 174 ? -15.511 -2.953 14.523 1.00 72.56 174 GLN A C 1
ATOM 1400 O O . GLN A 1 174 ? -16.521 -2.662 13.879 1.00 72.56 174 GLN A O 1
ATOM 1405 N N . ILE A 1 175 ? -15.339 -4.144 15.094 1.00 56.97 175 ILE A N 1
ATOM 1406 C CA . ILE A 1 175 ? -16.427 -5.111 15.210 1.00 56.97 175 ILE A CA 1
ATOM 1407 C C . ILE A 1 175 ? -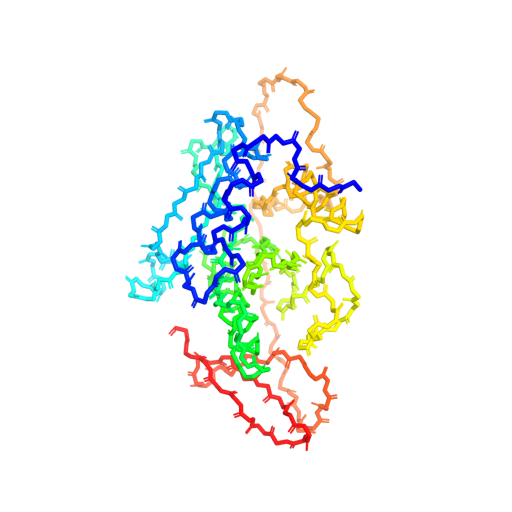17.484 -4.459 16.104 1.00 56.97 175 ILE A C 1
ATOM 1409 O O . ILE A 1 175 ? -17.288 -4.343 17.314 1.00 56.97 175 ILE A O 1
ATOM 1413 N N . ALA A 1 176 ? -18.600 -4.017 15.522 1.00 43.84 176 ALA A N 1
ATOM 1414 C CA . ALA A 1 176 ? -19.811 -3.843 16.306 1.00 43.84 176 ALA A CA 1
ATOM 1415 C C . ALA A 1 176 ? -20.133 -5.227 16.879 1.00 43.84 176 ALA A C 1
ATOM 1417 O O . ALA A 1 176 ? -20.250 -6.192 16.121 1.00 43.84 176 ALA A O 1
ATOM 1418 N N . GLY A 1 177 ? -20.174 -5.355 18.206 1.00 36.25 177 GLY A N 1
ATOM 1419 C CA . GLY A 1 177 ? -20.548 -6.610 18.848 1.00 36.25 177 GLY A CA 1
ATOM 1420 C C . GLY A 1 177 ? -21.824 -7.149 18.200 1.00 36.25 177 GLY A C 1
ATOM 1421 O O . GLY A 1 177 ? -22.837 -6.460 18.181 1.00 36.25 177 GLY A O 1
ATOM 1422 N N . THR A 1 178 ? -21.735 -8.359 17.642 1.00 37.88 178 THR A N 1
ATOM 1423 C CA . THR A 1 178 ? -22.821 -9.141 17.023 1.00 37.88 178 THR A CA 1
ATOM 1424 C C . THR A 1 178 ? -23.547 -8.512 15.820 1.00 37.88 178 THR A C 1
ATOM 1426 O O . THR A 1 178 ? -24.497 -7.752 15.964 1.00 37.88 178 THR A O 1
ATOM 1429 N N . GLY A 1 179 ? -23.174 -8.965 14.617 1.00 32.59 179 GLY A N 1
ATOM 1430 C CA . GLY A 1 179 ? -23.972 -8.844 13.391 1.00 32.59 179 GLY A CA 1
ATOM 1431 C C . GLY A 1 179 ? -23.099 -8.728 12.141 1.00 32.59 179 GLY A C 1
ATOM 1432 O O . GLY A 1 179 ? -22.491 -7.689 11.928 1.00 32.59 179 GLY A O 1
ATOM 1433 N N . ASN A 1 180 ? -23.024 -9.796 11.337 1.00 40.59 180 ASN A N 1
ATOM 1434 C CA . ASN A 1 180 ? -22.311 -9.897 10.051 1.00 40.59 180 ASN A CA 1
ATOM 1435 C C . ASN A 1 180 ? -22.151 -8.560 9.295 1.00 40.59 180 ASN A C 1
ATOM 1437 O O . ASN A 1 180 ? -23.103 -8.072 8.688 1.00 40.59 180 ASN A O 1
ATOM 1441 N N . SER A 1 181 ? -20.940 -8.005 9.246 1.00 38.41 181 SER A N 1
ATOM 1442 C CA . SER A 1 181 ? -20.650 -6.759 8.528 1.00 38.41 181 SER A CA 1
ATOM 1443 C C . SER A 1 181 ? -19.898 -7.017 7.216 1.00 38.41 181 SER A C 1
ATOM 1445 O O . SER A 1 181 ? -18.683 -6.888 7.127 1.00 38.41 181 SER A O 1
ATOM 1447 N N . ASN A 1 182 ? -20.669 -7.334 6.171 1.00 38.19 182 ASN A N 1
ATOM 1448 C CA . ASN A 1 182 ? -20.321 -7.106 4.756 1.00 38.19 182 ASN A CA 1
ATOM 1449 C C . ASN A 1 182 ? -21.070 -5.870 4.209 1.00 38.19 182 ASN A C 1
ATOM 1451 O O . ASN A 1 182 ? -21.463 -5.827 3.044 1.00 38.19 182 ASN A O 1
ATOM 1455 N N . ILE A 1 183 ? -21.346 -4.875 5.057 1.00 42.41 183 ILE A N 1
ATOM 1456 C CA . ILE A 1 183 ? -22.125 -3.703 4.647 1.00 42.41 183 ILE A CA 1
ATOM 1457 C C . ILE A 1 183 ? -21.169 -2.684 4.028 1.00 42.41 183 ILE A C 1
ATOM 1459 O O . ILE A 1 183 ? -20.354 -2.082 4.721 1.00 42.41 183 ILE A O 1
ATOM 1463 N N . ALA A 1 184 ? -21.265 -2.520 2.708 1.00 38.19 184 ALA A N 1
ATOM 1464 C CA . ALA A 1 184 ? -20.657 -1.405 1.998 1.00 38.19 184 ALA A CA 1
ATOM 1465 C C . ALA A 1 184 ? -21.175 -0.085 2.589 1.00 38.19 184 ALA A C 1
ATOM 1467 O O . ALA A 1 184 ? -22.379 0.065 2.801 1.00 38.19 184 ALA A O 1
ATOM 1468 N N . VAL A 1 185 ? -20.285 0.877 2.837 1.00 42.72 185 VAL A N 1
ATOM 1469 C CA . VAL A 1 185 ? -20.697 2.211 3.284 1.00 42.72 185 VAL A CA 1
ATOM 1470 C C . VAL A 1 185 ? -21.396 2.914 2.119 1.00 42.72 185 VAL A C 1
ATOM 1472 O O . VAL A 1 185 ? -20.755 3.443 1.215 1.00 42.72 185 VAL A O 1
ATOM 1475 N N . THR A 1 186 ? -22.727 2.902 2.114 1.00 35.78 186 THR A N 1
ATOM 1476 C CA . THR A 1 186 ? -23.539 3.830 1.323 1.00 35.78 186 THR A CA 1
ATOM 1477 C C . THR A 1 186 ? -23.904 5.013 2.214 1.00 35.78 186 THR A C 1
ATOM 1479 O O . THR A 1 186 ? -24.733 4.864 3.110 1.00 35.78 186 THR A O 1
ATOM 1482 N N . SER A 1 187 ? -23.321 6.193 1.987 1.00 34.81 187 SER A N 1
ATOM 1483 C CA . SER A 1 187 ? -23.909 7.445 2.493 1.00 34.81 187 SER A CA 1
ATOM 1484 C C . SER A 1 187 ? -25.304 7.617 1.855 1.00 34.81 187 SER A C 1
ATOM 1486 O O . SER A 1 187 ? -25.451 7.334 0.663 1.00 34.81 187 SER A O 1
ATOM 1488 N N . PRO A 1 188 ? -26.338 8.037 2.609 1.00 42.25 188 PRO A N 1
ATOM 1489 C CA . PRO A 1 188 ? -26.394 9.400 3.129 1.00 42.25 188 PRO A CA 1
ATOM 1490 C C . PRO A 1 188 ? -26.755 9.506 4.620 1.00 42.25 188 PRO A C 1
ATOM 1492 O O . PRO A 1 188 ? -27.331 8.606 5.223 1.00 42.25 188 PRO A O 1
ATOM 1495 N N . MET A 1 189 ? -26.405 10.669 5.175 1.00 43.53 189 MET A N 1
ATOM 1496 C CA . MET A 1 189 ? -26.722 11.168 6.515 1.00 43.53 189 MET A CA 1
ATOM 1497 C C . MET A 1 189 ? -28.076 10.691 7.065 1.00 43.53 189 MET A C 1
ATOM 1499 O O . MET A 1 189 ? -29.123 10.985 6.490 1.00 43.53 189 MET A O 1
ATOM 1503 N N . SER A 1 190 ? -28.059 10.073 8.248 1.00 29.73 190 SER A N 1
ATOM 1504 C CA . SER A 1 190 ? -29.193 10.094 9.176 1.00 29.73 190 SER A CA 1
ATOM 1505 C C . SER A 1 190 ? -28.724 9.800 10.604 1.00 29.73 190 SER A C 1
ATOM 1507 O O . SER A 1 190 ? -28.137 8.755 10.879 1.00 29.73 190 SER A O 1
ATOM 1509 N N . LEU A 1 191 ? -28.953 10.758 11.506 1.00 35.00 191 LEU A N 1
ATOM 1510 C CA . LEU A 1 191 ? -28.702 10.650 12.942 1.00 35.00 191 LEU A CA 1
ATOM 1511 C C . LEU A 1 191 ? -29.756 9.742 13.588 1.00 35.00 191 LEU A C 1
ATOM 1513 O O . LEU A 1 191 ? -30.938 10.077 13.607 1.00 35.00 191 LEU A O 1
ATOM 1517 N N . GLY A 1 192 ? -29.316 8.640 14.195 1.00 27.48 192 GLY A N 1
ATOM 1518 C CA . GLY A 1 192 ? -30.164 7.786 15.023 1.00 27.48 192 GLY A CA 1
ATOM 1519 C C . GLY A 1 192 ? -29.332 6.926 15.968 1.00 27.48 192 GLY A C 1
ATOM 1520 O O . GLY A 1 192 ? -28.832 5.878 15.580 1.00 27.48 192 GLY A O 1
ATOM 1521 N N . TYR A 1 193 ? -29.160 7.383 17.210 1.00 30.48 193 TYR A N 1
ATOM 1522 C CA . TYR A 1 193 ? -28.499 6.633 18.282 1.00 30.48 193 TYR A CA 1
ATOM 1523 C C . TYR A 1 193 ? -29.399 5.512 18.808 1.00 30.48 193 TYR A C 1
ATOM 1525 O O . TYR A 1 193 ? -30.534 5.778 19.204 1.00 30.48 193 TYR A O 1
ATOM 1533 N N . THR A 1 194 ? -28.870 4.293 18.958 1.00 26.97 194 THR A N 1
ATOM 1534 C CA . THR A 1 194 ? -29.336 3.347 19.991 1.00 26.97 194 THR A CA 1
ATOM 1535 C C . THR A 1 194 ? -28.221 2.361 20.378 1.00 26.97 194 THR A C 1
ATOM 1537 O O . THR A 1 194 ? -27.531 1.828 19.518 1.00 26.97 194 THR A O 1
ATOM 1540 N N . VAL A 1 195 ? -28.042 2.143 21.686 1.00 31.81 195 VAL A N 1
ATOM 1541 C CA . VAL A 1 195 ? -27.084 1.221 22.345 1.00 31.81 195 VAL A CA 1
ATOM 1542 C C . VAL A 1 195 ? -27.886 0.033 22.905 1.00 31.81 195 VAL A C 1
ATOM 1544 O O . VAL A 1 195 ? -29.005 0.284 23.361 1.00 31.81 195 VAL A O 1
ATOM 1547 N N . PRO A 1 196 ? -27.392 -1.229 22.893 1.00 34.16 196 PRO A N 1
ATOM 1548 C CA . PRO A 1 196 ? -27.062 -1.854 24.191 1.00 34.16 196 PRO A CA 1
ATOM 1549 C C . PRO A 1 196 ? -25.993 -2.987 24.225 1.00 34.16 196 PRO A C 1
ATOM 1551 O O . PRO A 1 196 ? -25.866 -3.802 23.322 1.00 34.16 196 PRO A O 1
ATOM 1554 N N . SER A 1 197 ? -25.313 -3.021 25.384 1.00 26.06 197 SER A N 1
ATOM 1555 C CA . SER A 1 197 ? -24.895 -4.136 26.271 1.00 26.06 197 SER A CA 1
ATOM 1556 C C . SER A 1 197 ? -24.062 -5.353 25.815 1.00 26.06 197 SER A C 1
ATOM 1558 O O . SER A 1 197 ? -24.377 -6.086 24.887 1.00 26.06 197 SER A O 1
ATOM 1560 N N . THR A 1 198 ? -23.055 -5.611 26.655 1.00 29.95 198 THR A N 1
ATOM 1561 C CA . THR A 1 198 ? -22.015 -6.649 26.711 1.00 29.95 198 THR A CA 1
ATOM 1562 C C . THR A 1 198 ? -22.484 -8.059 27.091 1.00 29.95 198 THR A C 1
ATOM 1564 O O . THR A 1 198 ? -23.317 -8.237 27.975 1.00 29.95 198 THR A O 1
ATOM 1567 N N . SER A 1 199 ? -21.808 -9.077 26.546 1.00 25.03 199 SER A N 1
ATOM 1568 C CA . SER A 1 199 ? -21.534 -10.345 27.244 1.00 25.03 199 SER A CA 1
ATOM 1569 C C . SER A 1 199 ? -20.260 -11.010 26.695 1.00 25.03 199 SER A C 1
ATOM 1571 O O . SER A 1 199 ? -19.906 -10.842 25.531 1.00 25.03 199 SER A O 1
ATOM 1573 N N . ALA A 1 200 ? -19.525 -11.678 27.586 1.00 29.27 200 ALA A N 1
ATOM 1574 C CA . ALA A 1 200 ? -18.176 -12.208 27.395 1.00 29.27 200 ALA A CA 1
ATOM 1575 C C . ALA A 1 200 ? -18.177 -13.724 27.132 1.00 29.27 200 ALA A C 1
ATOM 1577 O O . ALA A 1 200 ? -19.011 -14.428 27.697 1.00 29.27 200 ALA A O 1
ATOM 1578 N N . SER A 1 201 ? -17.181 -14.240 26.397 1.00 24.97 201 SER A N 1
ATOM 1579 C CA . SER A 1 201 ? -16.725 -15.632 26.558 1.00 24.97 201 SER A CA 1
ATOM 1580 C C . SER A 1 201 ? -15.301 -15.875 26.028 1.00 24.97 201 SER A C 1
ATOM 1582 O O . SER A 1 201 ? -15.041 -15.804 24.831 1.00 24.97 201 SER A O 1
ATOM 1584 N N . THR A 1 202 ? -14.421 -16.144 26.990 1.00 23.67 202 THR A N 1
ATOM 1585 C CA . THR A 1 202 ? -13.355 -17.156 27.105 1.00 23.67 202 THR A CA 1
ATOM 1586 C C . THR A 1 202 ? -12.674 -17.741 25.858 1.00 23.67 202 THR A C 1
ATOM 1588 O O . THR A 1 202 ? -13.286 -18.366 24.998 1.00 23.67 202 THR A O 1
ATOM 1591 N N . SER A 1 203 ? -11.346 -17.628 25.885 1.00 28.14 203 SER A N 1
ATOM 1592 C CA . SER A 1 203 ? -10.320 -18.194 25.011 1.00 28.14 203 SER A CA 1
ATOM 1593 C C . SER A 1 203 ? -10.093 -19.702 25.211 1.00 28.14 203 SER A C 1
ATOM 1595 O O . SER A 1 203 ? -10.100 -20.201 26.335 1.00 28.14 203 SER A O 1
ATOM 1597 N N . GLN A 1 204 ? -9.795 -20.413 24.118 1.00 25.66 204 GLN A N 1
ATOM 1598 C CA . GLN A 1 204 ? -9.151 -21.729 24.144 1.00 25.66 204 GLN A CA 1
ATOM 1599 C C . GLN A 1 204 ? -7.873 -21.698 23.303 1.00 25.66 204 GLN A C 1
ATOM 1601 O O . GLN A 1 204 ? -7.885 -21.354 22.124 1.00 25.66 204 GLN A O 1
ATOM 1606 N N . SER A 1 205 ? -6.770 -22.041 23.960 1.00 28.86 205 SER A N 1
ATOM 1607 C CA . SER A 1 205 ? -5.453 -22.302 23.395 1.00 28.86 205 SER A CA 1
ATOM 1608 C C . SER A 1 205 ? -5.414 -23.695 22.773 1.00 28.86 205 SER A C 1
ATOM 1610 O O . SER A 1 205 ? -5.738 -24.674 23.445 1.00 28.86 205 SER A O 1
ATOM 1612 N N . SER A 1 206 ? -4.937 -23.801 21.538 1.00 31.11 206 SER A N 1
ATOM 1613 C CA . SER A 1 206 ? -4.517 -25.074 20.954 1.00 31.11 206 SER A CA 1
ATOM 1614 C C . SER A 1 206 ? -3.075 -24.949 20.477 1.00 31.11 206 SER A C 1
ATOM 1616 O O . SER A 1 206 ? -2.796 -24.271 19.489 1.00 31.11 206 SER A O 1
ATOM 1618 N N . GLU A 1 207 ? -2.174 -25.583 21.228 1.00 32.97 207 GLU A N 1
ATOM 1619 C CA . GLU A 1 207 ? -0.826 -25.943 20.791 1.00 32.97 207 GLU A CA 1
ATOM 1620 C C . GLU A 1 207 ? -0.917 -26.835 19.550 1.00 32.97 207 GLU A C 1
ATOM 1622 O O . GLU A 1 207 ? -1.714 -27.774 19.528 1.00 32.97 207 GLU A O 1
ATOM 1627 N N . PHE A 1 208 ? -0.082 -26.582 18.539 1.00 31.20 208 PHE A N 1
ATOM 1628 C CA . PHE A 1 208 ? 0.124 -27.530 17.448 1.00 31.20 208 PHE A CA 1
ATOM 1629 C C . PHE A 1 208 ? 1.599 -27.690 17.080 1.00 31.20 208 PHE A C 1
ATOM 1631 O O . PHE A 1 208 ? 2.397 -26.756 17.066 1.00 31.20 208 PHE A O 1
ATOM 1638 N N . THR A 1 209 ? 1.905 -28.958 16.829 1.00 35.12 209 THR A N 1
ATOM 1639 C CA . THR A 1 209 ? 3.179 -29.610 16.548 1.00 35.12 209 THR A CA 1
ATOM 1640 C C . THR A 1 209 ? 3.779 -29.269 15.183 1.00 35.12 209 THR A C 1
ATOM 1642 O O . THR A 1 209 ? 3.094 -28.845 14.259 1.00 35.12 209 THR A O 1
ATOM 1645 N N . ALA A 1 210 ? 5.085 -29.520 15.084 1.00 34.56 210 ALA A N 1
ATOM 1646 C CA . ALA A 1 210 ? 5.993 -29.176 13.998 1.00 34.56 210 ALA A CA 1
ATOM 1647 C C . ALA A 1 210 ? 5.598 -29.636 12.576 1.00 34.56 210 ALA A C 1
ATOM 1649 O O . ALA A 1 210 ? 5.080 -30.733 12.378 1.00 34.56 210 ALA A O 1
ATOM 1650 N N . ALA A 1 211 ? 6.042 -28.810 11.615 1.00 39.00 211 ALA A N 1
ATOM 1651 C CA . ALA A 1 211 ? 6.156 -29.004 10.163 1.00 39.00 211 ALA A CA 1
ATOM 1652 C C . ALA A 1 211 ? 4.920 -28.672 9.298 1.00 39.00 211 ALA A C 1
ATOM 1654 O O . ALA A 1 211 ? 4.269 -29.556 8.748 1.00 39.00 211 ALA A O 1
ATOM 1655 N N . GLN A 1 212 ? 4.691 -27.376 9.047 1.00 41.84 212 GLN A N 1
ATOM 1656 C CA . GLN A 1 212 ? 3.965 -26.912 7.858 1.00 41.84 212 GLN A CA 1
ATOM 1657 C C . GLN A 1 212 ? 4.877 -26.037 6.986 1.00 41.84 212 GLN A C 1
ATOM 1659 O O . GLN A 1 212 ? 5.329 -24.969 7.387 1.00 41.84 212 GLN A O 1
ATOM 1664 N N . MET A 1 213 ? 5.165 -26.529 5.777 1.00 44.25 213 MET A N 1
ATOM 1665 C CA . MET A 1 213 ? 5.818 -25.798 4.684 1.00 44.25 213 MET A CA 1
ATOM 1666 C C . MET A 1 213 ? 4.788 -24.923 3.955 1.00 44.25 21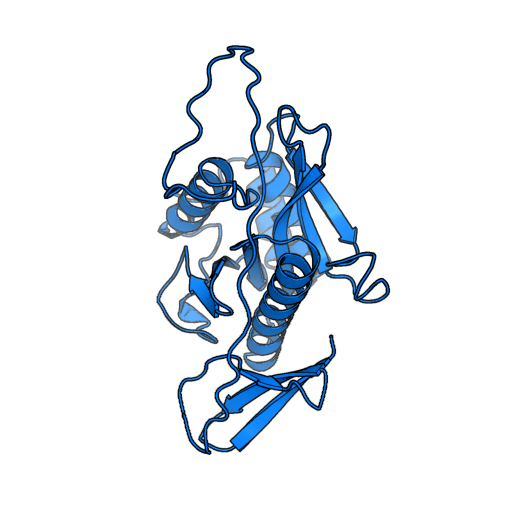3 MET A C 1
ATOM 1668 O O . MET A 1 213 ? 4.527 -25.122 2.772 1.00 44.25 213 MET A O 1
ATOM 1672 N N . ASP A 1 214 ? 4.119 -24.019 4.664 1.00 55.97 214 ASP A N 1
ATOM 1673 C CA . ASP A 1 214 ? 2.997 -23.264 4.092 1.00 55.97 214 ASP A CA 1
ATOM 1674 C C . ASP A 1 214 ? 3.384 -21.868 3.584 1.00 55.97 214 ASP A C 1
ATOM 1676 O O . ASP A 1 214 ? 2.583 -21.211 2.924 1.00 55.97 214 ASP A O 1
ATOM 1680 N N . GLY A 1 215 ? 4.615 -21.417 3.855 1.00 60.12 215 GLY A N 1
ATOM 1681 C CA . GLY A 1 215 ? 5.067 -20.067 3.513 1.00 60.12 215 GLY A CA 1
ATOM 1682 C C . GLY A 1 215 ? 4.310 -18.965 4.263 1.00 60.12 215 GLY A C 1
ATOM 1683 O O . GLY A 1 215 ? 4.491 -17.788 3.943 1.00 60.12 215 GLY A O 1
ATOM 1684 N N . ASN A 1 216 ? 3.486 -19.327 5.253 1.00 66.44 216 ASN A N 1
ATOM 1685 C CA . ASN A 1 216 ? 2.726 -18.389 6.064 1.00 66.44 216 ASN A CA 1
ATOM 1686 C C . ASN A 1 216 ? 3.581 -17.861 7.217 1.00 66.44 216 ASN A C 1
ATOM 1688 O O . ASN A 1 216 ? 4.539 -18.495 7.666 1.00 66.44 216 ASN A O 1
ATOM 1692 N N . TRP A 1 217 ? 3.213 -16.681 7.706 1.00 70.69 217 TRP A N 1
ATOM 1693 C CA . TRP A 1 217 ? 3.749 -16.129 8.941 1.00 70.69 217 TRP A CA 1
ATOM 1694 C C . TRP A 1 217 ? 3.059 -16.776 10.144 1.00 70.69 217 TRP A C 1
ATOM 1696 O O . TRP A 1 217 ? 1.836 -16.868 10.203 1.00 70.69 217 TRP A O 1
ATOM 1706 N N . HIS A 1 218 ? 3.862 -17.194 11.112 1.00 71.19 218 HIS A N 1
ATOM 1707 C CA . HIS A 1 218 ? 3.472 -17.812 12.373 1.00 71.19 218 HIS A CA 1
ATOM 1708 C C . HIS A 1 218 ? 3.856 -16.872 13.513 1.00 71.19 218 HIS A C 1
ATOM 1710 O O . HIS A 1 218 ? 4.945 -16.305 13.503 1.00 71.19 218 HIS A O 1
ATOM 1716 N N . PHE A 1 219 ? 2.990 -16.694 14.509 1.00 67.62 219 PHE A N 1
ATOM 1717 C CA . PHE A 1 219 ? 3.328 -15.907 15.698 1.00 67.62 219 PHE A CA 1
ATOM 1718 C C . PHE A 1 219 ? 3.875 -16.813 16.804 1.00 67.62 219 PHE A C 1
ATOM 1720 O O . PHE A 1 219 ? 3.232 -17.789 17.192 1.00 67.62 219 PHE A O 1
ATOM 1727 N N . SER A 1 220 ? 5.056 -16.490 17.325 1.00 71.56 220 SER A N 1
ATOM 1728 C CA . SER A 1 220 ? 5.626 -17.111 18.519 1.00 71.56 220 SER A CA 1
ATOM 1729 C C . SER A 1 220 ? 5.176 -16.334 19.749 1.00 71.56 220 SER A C 1
ATOM 1731 O O . SER A 1 220 ? 5.665 -15.233 20.000 1.00 71.56 220 SER A O 1
ATOM 1733 N N . ASN A 1 221 ? 4.276 -16.925 20.541 1.00 65.69 221 ASN A N 1
ATOM 1734 C CA . ASN A 1 221 ? 3.848 -16.340 21.816 1.00 65.69 221 ASN A CA 1
ATOM 1735 C C . ASN A 1 221 ? 5.003 -16.239 22.827 1.00 65.69 221 ASN A C 1
ATOM 1737 O O . ASN A 1 221 ? 5.015 -15.312 23.628 1.00 65.69 221 ASN A O 1
ATOM 1741 N N . SER A 1 222 ? 5.959 -17.178 22.807 1.00 66.44 222 SER A N 1
ATOM 1742 C CA . SER A 1 222 ? 7.095 -17.169 23.742 1.00 66.44 222 SER A CA 1
ATOM 1743 C C . SER A 1 222 ? 8.089 -16.061 23.429 1.00 66.44 222 SER A C 1
ATOM 1745 O O . SER A 1 222 ? 8.669 -15.483 24.343 1.00 66.44 222 SER A O 1
ATOM 1747 N N . ASP A 1 223 ? 8.270 -15.768 22.142 1.00 62.25 223 ASP A N 1
ATOM 1748 C CA . ASP A 1 223 ? 9.304 -14.843 21.692 1.00 62.25 223 ASP A CA 1
ATOM 1749 C C . ASP A 1 223 ? 8.739 -13.460 21.351 1.00 62.25 223 ASP A C 1
ATOM 1751 O O . ASP A 1 223 ? 9.522 -12.565 21.048 1.00 62.25 223 ASP A O 1
ATOM 1755 N N . ALA A 1 224 ? 7.407 -13.298 21.373 1.00 66.00 224 ALA A N 1
ATOM 1756 C CA . ALA A 1 224 ? 6.685 -12.136 20.850 1.00 66.00 224 ALA A CA 1
ATOM 1757 C C . ALA A 1 224 ? 7.184 -11.753 19.445 1.00 66.00 224 ALA A C 1
ATOM 1759 O O . ALA A 1 224 ? 7.496 -10.605 19.140 1.00 66.00 224 ALA A O 1
ATOM 1760 N N . LYS A 1 225 ? 7.339 -12.767 18.588 1.00 68.62 225 LYS A N 1
ATOM 1761 C CA . LYS A 1 225 ? 7.931 -12.611 17.260 1.00 68.62 225 LYS A CA 1
ATOM 1762 C C . LYS A 1 225 ? 7.125 -13.320 16.200 1.00 68.62 225 LYS A C 1
ATOM 1764 O O . LYS A 1 225 ? 6.661 -14.439 16.413 1.00 68.62 225 LYS A O 1
ATOM 1769 N N . TYR A 1 226 ? 7.047 -12.721 15.023 1.00 68.50 226 TYR A N 1
ATOM 1770 C CA . TYR A 1 226 ? 6.573 -13.423 13.839 1.00 68.50 226 TYR A CA 1
ATOM 1771 C C . TYR A 1 226 ? 7.720 -14.167 13.191 1.00 68.50 226 TYR A C 1
ATOM 1773 O O . TYR A 1 226 ? 8.806 -13.623 13.023 1.00 68.50 226 TYR A O 1
ATOM 1781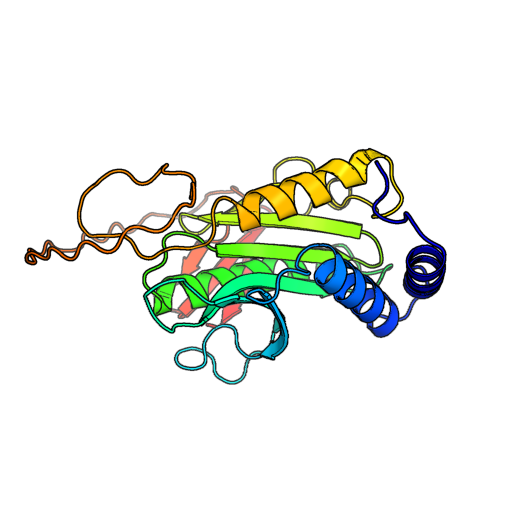 N N . TYR A 1 227 ? 7.480 -15.413 12.821 1.00 72.81 227 TYR A N 1
ATOM 1782 C CA . TYR A 1 227 ? 8.442 -16.245 12.137 1.00 72.81 227 TYR A CA 1
ATOM 1783 C C . TYR A 1 227 ? 7.796 -16.998 10.995 1.00 72.81 227 TYR A C 1
ATOM 1785 O O . TYR A 1 227 ? 6.579 -17.074 10.888 1.00 72.81 227 TYR A O 1
ATOM 1793 N N . ARG A 1 228 ? 8.607 -17.575 10.121 1.00 76.50 228 ARG A N 1
ATOM 1794 C CA . ARG A 1 228 ? 8.093 -18.487 9.101 1.00 76.50 228 ARG A CA 1
ATOM 1795 C C . ARG A 1 228 ? 9.111 -19.541 8.738 1.00 76.50 228 ARG A C 1
ATOM 1797 O O . ARG A 1 228 ? 10.308 -19.389 9.002 1.00 76.50 228 ARG A O 1
ATOM 1804 N N . TYR A 1 229 ? 8.608 -20.587 8.103 1.00 69.12 229 TYR A N 1
ATOM 1805 C CA . TYR A 1 229 ? 9.433 -21.652 7.575 1.00 69.12 229 TYR A CA 1
ATOM 1806 C C . TYR A 1 229 ? 9.739 -21.404 6.101 1.00 69.12 229 TYR A C 1
ATOM 1808 O O . TYR A 1 229 ? 8.822 -21.226 5.300 1.00 69.12 229 TYR A O 1
ATOM 1816 N N . ASP A 1 230 ? 11.020 -21.433 5.744 1.00 63.53 230 ASP A N 1
ATOM 1817 C CA . ASP A 1 230 ? 11.457 -21.606 4.360 1.00 63.53 230 ASP A CA 1
ATOM 1818 C C . ASP A 1 230 ? 12.056 -23.010 4.238 1.00 63.53 230 ASP A C 1
ATOM 1820 O O . ASP A 1 230 ? 12.906 -23.413 5.037 1.00 63.53 230 ASP A O 1
ATOM 1824 N N . SER A 1 231 ? 11.551 -23.799 3.288 1.00 70.25 231 SER A N 1
ATOM 1825 C CA . SER A 1 231 ? 12.067 -25.142 2.993 1.00 70.25 231 SER A CA 1
ATOM 1826 C C . SER A 1 231 ? 12.202 -26.053 4.232 1.00 70.25 231 SER A C 1
ATOM 1828 O O . SER A 1 231 ? 13.135 -26.846 4.354 1.00 70.25 231 SER A O 1
ATOM 1830 N N . GLY A 1 232 ? 11.260 -25.934 5.178 1.00 64.88 232 GLY A N 1
ATOM 1831 C CA . GLY A 1 232 ? 11.197 -26.747 6.399 1.00 64.88 232 GLY A CA 1
ATOM 1832 C C . GLY A 1 232 ? 12.083 -26.281 7.562 1.00 64.88 232 GLY A C 1
ATOM 1833 O O . GLY A 1 232 ? 12.115 -26.955 8.591 1.00 64.88 232 GLY A O 1
ATOM 1834 N N . LYS A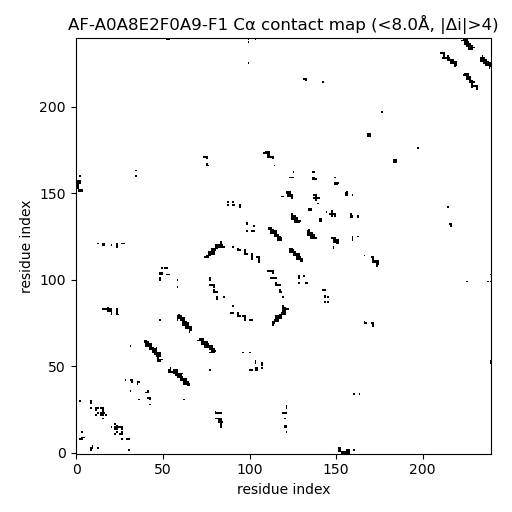 1 233 ? 12.774 -25.141 7.451 1.00 64.50 233 LYS A N 1
ATOM 1835 C CA . LYS A 1 233 ? 13.568 -24.551 8.544 1.00 64.50 233 LYS A CA 1
ATOM 1836 C C . LYS A 1 233 ? 12.926 -23.259 9.037 1.00 64.50 233 LYS A C 1
ATOM 1838 O O . LYS A 1 233 ? 12.461 -22.476 8.217 1.00 64.50 233 LYS A O 1
ATOM 1843 N N . LYS A 1 234 ? 12.878 -23.053 10.364 1.00 70.94 234 LYS A N 1
ATOM 1844 C CA . LYS A 1 234 ? 12.500 -21.759 10.961 1.00 70.94 234 LYS A CA 1
ATOM 1845 C C . LYS A 1 234 ? 13.585 -20.784 10.537 1.00 70.94 234 LYS A C 1
ATOM 1847 O O . LYS A 1 234 ? 14.719 -20.926 10.984 1.00 70.94 234 LYS A O 1
ATOM 1852 N N . ASP A 1 235 ? 13.254 -19.897 9.615 1.00 64.56 235 ASP A N 1
ATOM 1853 C CA . ASP A 1 235 ? 14.281 -19.169 8.868 1.00 64.56 235 ASP A CA 1
ATOM 1854 C C . ASP A 1 235 ? 14.324 -17.691 9.269 1.00 64.56 235 ASP A C 1
ATOM 1856 O O . ASP A 1 235 ? 15.381 -17.073 9.273 1.00 64.56 235 ASP A O 1
ATOM 1860 N N . TRP A 1 236 ? 13.195 -17.126 9.708 1.00 61.03 236 TRP A N 1
ATOM 1861 C CA . TRP A 1 236 ? 13.093 -15.688 9.962 1.00 61.03 236 TRP A CA 1
ATOM 1862 C C . TRP A 1 236 ? 12.314 -15.404 11.224 1.00 61.03 236 TRP A C 1
ATOM 1864 O O . TRP A 1 236 ? 11.326 -16.082 11.469 1.00 61.03 236 TRP A O 1
ATOM 1874 N N . GLU A 1 237 ? 12.733 -14.397 11.983 1.00 66.31 237 GLU A N 1
ATOM 1875 C CA . GLU A 1 237 ? 12.024 -13.896 13.151 1.00 66.31 237 GLU A CA 1
ATOM 1876 C C . GLU A 1 237 ? 12.009 -12.366 13.136 1.00 66.31 237 GLU A C 1
ATOM 1878 O O . GLU A 1 237 ? 13.046 -11.745 12.907 1.00 66.31 237 GLU A O 1
ATOM 1883 N N . PHE A 1 238 ? 10.865 -11.764 13.441 1.00 58.66 238 PHE A N 1
ATOM 1884 C CA . PHE A 1 238 ? 10.714 -10.320 13.568 1.00 58.66 238 PHE A CA 1
ATOM 1885 C C . PHE A 1 238 ? 10.051 -9.984 14.894 1.00 58.66 238 PHE A C 1
ATOM 1887 O O . PHE A 1 238 ? 9.076 -10.636 15.261 1.00 58.66 238 PHE A O 1
ATOM 1894 N N . ALA A 1 239 ? 10.605 -9.015 15.620 1.00 51.56 239 ALA A N 1
ATOM 1895 C CA . ALA A 1 239 ? 10.116 -8.605 16.934 1.00 51.56 239 ALA A CA 1
ATOM 1896 C C . ALA A 1 239 ? 8.902 -7.679 16.825 1.00 51.56 239 ALA A C 1
ATOM 1898 O O . ALA A 1 239 ? 8.874 -6.813 15.951 1.00 51.56 239 ALA A O 1
ATOM 1899 N N . THR A 1 240 ? 7.936 -7.877 17.727 1.00 49.44 240 THR A N 1
ATOM 1900 C CA . THR A 1 240 ? 6.881 -6.898 18.034 1.00 49.44 240 THR A CA 1
ATOM 1901 C C . THR A 1 240 ? 7.394 -5.739 18.865 1.00 49.44 240 THR A C 1
ATOM 1903 O O . THR A 1 240 ? 8.305 -5.990 19.692 1.00 49.44 240 THR A O 1
#

Sequence (240 aa):
MSLITDNLRQQLYNEAVSNYEHASLSFWTYIFKVYFSETYFFYDREKPASEQADPLRRVDGQVKYFEEGSFRTRVLCFHEAKKTYASDDDMRVVEGQAFEACATYCGNSNLTHVFAITTIGTRARTWKYIANQLQPLSGSSGLLNRGAYIDANSTAASQISDSFNHMKQFPPSQIAGTGNSNIAVTSPMSLGYTVPSTSASTSQSSEFTAAQMDGNWHFSNSDAKYYRYDSGKKDWEFAT

Solvent-accessible surface area (backbone atoms only — not comparable to full-atom values): 13868 Å² total; per-residue (Å²): 73,48,71,55,81,49,73,66,51,46,51,33,48,61,49,6,68,36,85,44,46,69,34,18,52,51,34,51,53,51,51,47,51,64,78,44,59,53,90,54,38,49,76,48,63,67,42,44,56,29,76,83,79,33,66,78,55,60,36,64,25,33,38,29,34,56,44,83,96,68,88,40,75,44,67,41,26,43,31,26,69,45,29,51,81,54,50,73,66,51,49,44,48,29,54,49,53,39,48,48,38,42,51,53,28,28,75,75,64,63,29,70,39,35,31,30,34,35,32,43,16,58,18,38,33,36,30,40,32,41,89,82,39,79,42,62,60,24,63,55,82,75,81,84,47,74,88,25,42,38,40,37,74,33,62,70,19,38,40,54,56,51,37,52,53,48,47,70,51,62,54,60,54,67,73,66,85,85,71,94,82,86,72,68,78,72,86,76,94,76,95,77,91,85,86,86,89,89,85,86,84,86,89,82,89,78,90,82,82,89,88,72,80,71,71,51,69,42,78,37,82,91,72,48,22,43,28,32,32,56,96,76,37,87,70,49,77,44,78,106

Radius of gyration: 18.86 Å; Cα contacts (8 Å, |Δi|>4): 430; chains: 1; bounding box: 48×45×46 Å

Nearest PDB structures (foldseek):
  7lo5-assembly1_A  TM=6.722E-01  e=1.698E-03  Deinococcus wulumuqiensis
  6ll7-assembly1_A  TM=3.726E-01  e=1.547E-01  Shewanella sp. AS-11
  3wvb-assembly1_B  TM=4.770E-01  e=1.522E+00  Methanocaldococcus jannaschii DSM 2661
  7f3n-assembly1_A  TM=3.003E-01  e=1.349E+00  Ralstonia pseudosolanacearum GMI1000

Mean predicted aligned error: 10.92 Å